Protein AF-A0A538EAK1-F1 (afdb_monomer_lite)

Secondary structure (DSSP, 8-state):
-HHHHHHHHHHHHHHHHTTPBP-----B-TT-BS-EEE--EEE--EEEEEETTEEEEEE--EEE---S--EEES-BS-EEESSS-EEES-BS-EEE--EEE--EEEEEETTEEEEEE--EEE--SS--EEES-BS-EEESSS-B-TT-EEEEEE--EEE--EEEEEETTEEEEEE--EEE--S--B-TT-EEEEEESS-EEEES-SSEEEEPPEEEEEEEEEEETTEEEEEEEEEEES-SS-EEEES-BSEEEESS--EEES-BS-EEEPPEEE--EEEE-----------S---------------------------PPPPP--------TT---PPS---TT--S--THHHHHHHHHHHHHHHHHHHHHHHTT-

Sequence (377 aa):
MRSKGLLVIAAIAAFTLGTARPALADNNADGSIGAVQAGTIGVDPSAGATQAGASVSGTVPISVGGSGNNTASNSVGAVQVGGGNSSSNSIGGVQVSAVNSSPSVSAGANGTTAGASAPVTVGGGGSNTASGSTGAVQVGGGNSSAGSGGAVQVGSASATPTAGAGMAGSAASASFPVGINGGGNNATGSTGVAQIGGGNNSTSSTLAGQSGAITAGSSAAGTTPAGTQTASNPVSVGGPGSNSATGSTGTAQIAGGNTATGSAGTVQSGPVTATPSATSGGTAGTASTPTGGAGAVGAAGGTPTAAAAGQPSTSTTQAAPVPVNEQSLNVPLGASKTPAGFPSGQLPFTGLALLLFVVLGVALLATGLGIRTRARA

pLDDT: mean 76.51, std 21.36, range [26.59, 97.12]

Structure (mmCIF, N/CA/C/O backbone):
data_AF-A0A538EAK1-F1
#
_entry.id   AF-A0A538EAK1-F1
#
loop_
_atom_site.group_PDB
_atom_site.id
_atom_site.type_symbol
_atom_site.label_atom_id
_atom_site.label_alt_id
_atom_site.label_comp_id
_atom_site.label_asym_id
_atom_site.label_entity_id
_atom_site.label_seq_id
_atom_site.pdbx_PDB_ins_code
_atom_site.Cartn_x
_atom_site.Cartn_y
_atom_site.Cartn_z
_atom_site.occupancy
_atom_site.B_iso_or_equiv
_atom_site.auth_seq_id
_atom_site.auth_comp_id
_atom_site.auth_asym_id
_atom_site.auth_atom_id
_atom_site.pdbx_PDB_model_num
ATOM 1 N N . MET A 1 1 ? -4.062 -32.951 -30.676 1.00 47.75 1 MET A N 1
ATOM 2 C CA . MET A 1 1 ? -3.350 -31.700 -30.307 1.00 47.75 1 MET A CA 1
ATOM 3 C C . MET A 1 1 ? -3.925 -31.001 -29.069 1.00 47.75 1 MET A C 1
ATOM 5 O O . MET A 1 1 ? -3.144 -30.459 -28.302 1.00 47.75 1 MET A O 1
ATOM 9 N N . ARG A 1 2 ? -5.241 -31.059 -28.801 1.00 48.81 2 ARG A N 1
ATOM 10 C CA . ARG A 1 2 ? -5.869 -30.415 -27.624 1.00 48.81 2 ARG A CA 1
ATOM 11 C C . ARG A 1 2 ? -5.490 -31.029 -26.262 1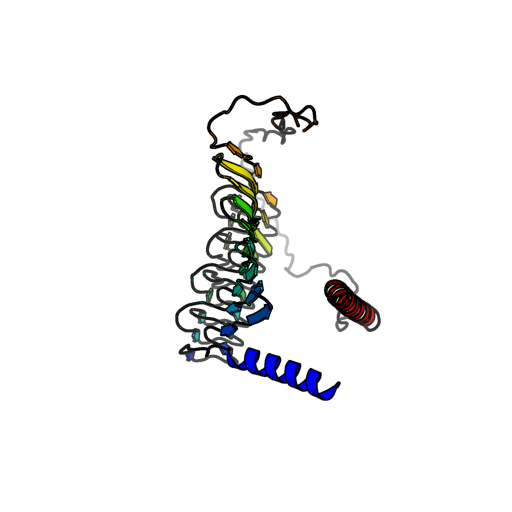.00 48.81 2 ARG A C 1
ATOM 13 O O . ARG A 1 2 ? -5.359 -30.301 -25.287 1.00 48.81 2 ARG A O 1
ATOM 20 N N . SER A 1 3 ? -5.230 -32.338 -26.206 1.00 48.62 3 SER A N 1
ATOM 21 C CA . SER A 1 3 ? -4.818 -33.041 -24.977 1.00 48.62 3 SER A CA 1
ATOM 22 C C . SER A 1 3 ? -3.414 -32.662 -24.493 1.00 48.62 3 SER A C 1
ATOM 24 O O . SER A 1 3 ? -3.193 -32.540 -23.294 1.00 48.62 3 SER A O 1
ATOM 26 N N . LYS A 1 4 ? -2.478 -32.402 -25.417 1.00 55.28 4 LYS A N 1
ATOM 27 C CA . LYS A 1 4 ? -1.116 -31.956 -25.077 1.00 55.28 4 LYS A CA 1
ATOM 28 C C . LYS A 1 4 ? -1.107 -30.536 -24.491 1.00 55.28 4 LYS A C 1
ATOM 30 O O . LYS A 1 4 ? -0.362 -30.279 -23.557 1.00 55.28 4 LYS A O 1
ATOM 35 N N . GLY A 1 5 ? -1.975 -29.642 -24.979 1.00 59.38 5 GLY A N 1
ATOM 36 C CA . GLY A 1 5 ? -2.122 -28.285 -24.434 1.00 59.38 5 GLY A CA 1
ATOM 37 C C . GLY A 1 5 ? -2.723 -28.257 -23.024 1.00 59.38 5 GLY A C 1
ATOM 38 O O . GLY A 1 5 ? -2.229 -27.536 -22.164 1.00 59.38 5 GLY A O 1
ATOM 39 N N . LEU A 1 6 ? -3.733 -29.093 -22.758 1.00 55.56 6 LEU A N 1
ATOM 40 C CA . LEU A 1 6 ? -4.321 -29.239 -21.420 1.00 55.56 6 LEU A CA 1
ATOM 41 C C . LEU A 1 6 ? -3.326 -29.808 -20.400 1.00 55.56 6 LEU A C 1
ATOM 43 O O . LEU A 1 6 ? -3.308 -29.356 -19.261 1.00 55.56 6 LEU A O 1
ATOM 47 N N . LEU A 1 7 ? -2.462 -30.740 -20.815 1.00 53.53 7 LEU A N 1
ATOM 48 C CA . LEU A 1 7 ? -1.448 -31.335 -19.941 1.00 53.53 7 LEU A CA 1
ATOM 49 C C . LEU A 1 7 ? -0.342 -30.330 -19.577 1.00 53.53 7 LEU A C 1
ATOM 51 O O . LEU A 1 7 ? 0.092 -30.292 -18.431 1.00 53.53 7 LEU A O 1
ATOM 55 N N . VAL A 1 8 ? 0.045 -29.452 -20.508 1.00 68.12 8 VAL A N 1
ATOM 56 C CA . VAL A 1 8 ? 0.987 -28.351 -20.236 1.00 68.12 8 VAL A CA 1
ATOM 57 C C . VAL A 1 8 ? 0.370 -27.306 -19.300 1.00 68.12 8 VAL A C 1
ATOM 59 O O . VAL A 1 8 ? 1.031 -26.869 -18.365 1.00 68.12 8 VAL A O 1
ATOM 62 N N . ILE A 1 9 ? -0.904 -26.945 -19.483 1.00 64.62 9 ILE A N 1
ATOM 63 C CA . ILE A 1 9 ? -1.600 -26.007 -18.583 1.00 64.62 9 ILE A CA 1
ATOM 64 C C . ILE A 1 9 ? -1.756 -26.604 -17.177 1.00 64.62 9 ILE A C 1
ATOM 66 O O . ILE A 1 9 ? -1.508 -25.909 -16.195 1.00 64.62 9 ILE A O 1
ATOM 70 N N . ALA A 1 10 ? -2.110 -27.888 -17.068 1.00 58.88 10 ALA A N 1
ATOM 71 C CA . ALA A 1 10 ? -2.219 -28.583 -15.787 1.00 58.88 10 ALA A CA 1
ATOM 72 C C . ALA A 1 10 ? -0.858 -28.722 -15.082 1.00 58.88 10 ALA A C 1
ATOM 74 O O . ALA A 1 10 ? -0.782 -28.530 -13.872 1.00 58.88 10 ALA A O 1
ATOM 75 N N . ALA A 1 11 ? 0.221 -28.987 -15.826 1.00 58.47 11 ALA A N 1
ATOM 76 C CA . ALA A 1 11 ? 1.575 -29.049 -15.278 1.00 58.47 11 ALA A CA 1
ATOM 77 C C . ALA A 1 11 ? 2.068 -27.676 -14.794 1.00 58.47 11 ALA A C 1
ATOM 79 O O . ALA A 1 11 ? 2.650 -27.588 -13.718 1.00 58.47 11 ALA A O 1
ATOM 80 N N . ILE A 1 12 ? 1.780 -26.599 -15.535 1.00 62.72 12 ILE A N 1
ATOM 81 C CA . ILE A 1 12 ? 2.091 -25.227 -15.109 1.00 62.72 12 ILE A CA 1
ATOM 82 C C . ILE A 1 12 ? 1.282 -24.865 -13.855 1.00 62.72 12 ILE A C 1
ATOM 84 O O . ILE A 1 12 ? 1.860 -24.362 -12.899 1.00 62.72 12 ILE A O 1
ATOM 88 N N . ALA A 1 13 ? -0.017 -25.188 -13.809 1.00 54.44 13 ALA A N 1
ATOM 89 C CA . ALA A 1 13 ? -0.856 -24.955 -12.631 1.00 54.44 13 ALA A CA 1
ATOM 90 C C . ALA A 1 13 ? -0.360 -25.734 -11.396 1.00 54.44 13 ALA A C 1
ATOM 92 O O . ALA A 1 13 ? -0.254 -25.169 -10.308 1.00 54.44 13 ALA A O 1
ATOM 93 N N . ALA A 1 14 ? 0.014 -27.006 -11.561 1.00 55.28 14 ALA A N 1
ATOM 94 C CA . ALA A 1 14 ? 0.554 -27.830 -10.483 1.00 55.28 14 ALA A CA 1
ATOM 95 C C . ALA A 1 14 ? 1.930 -27.338 -9.997 1.00 55.28 14 ALA A C 1
ATOM 97 O O . ALA A 1 14 ? 2.171 -27.300 -8.793 1.00 55.28 14 ALA A O 1
ATOM 98 N N . PHE A 1 15 ? 2.807 -26.888 -10.903 1.00 53.19 15 PHE A N 1
ATOM 99 C CA . PHE A 1 15 ? 4.107 -26.318 -10.534 1.00 53.19 15 PHE A CA 1
ATOM 100 C C . PHE A 1 15 ? 3.951 -24.981 -9.796 1.00 53.19 15 PHE A C 1
ATOM 102 O O . PHE A 1 15 ? 4.665 -24.727 -8.832 1.00 53.19 15 PHE A O 1
ATOM 109 N N . THR A 1 16 ? 2.961 -24.160 -10.171 1.00 52.59 16 THR A N 1
ATOM 110 C CA . THR A 1 16 ? 2.637 -22.925 -9.436 1.00 52.59 16 THR A CA 1
ATOM 111 C C . THR A 1 16 ? 1.995 -23.169 -8.068 1.00 52.59 16 THR A C 1
ATOM 113 O O . THR A 1 16 ? 2.109 -22.313 -7.199 1.00 52.59 16 THR A O 1
ATOM 116 N N . LEU A 1 17 ? 1.351 -24.324 -7.844 1.00 52.91 17 LEU A N 1
ATOM 117 C CA . LEU A 1 17 ? 0.857 -24.722 -6.516 1.00 52.91 17 LEU A CA 1
ATOM 118 C C . LEU A 1 17 ? 1.979 -25.290 -5.626 1.00 52.91 17 LEU A C 1
ATOM 120 O O . LEU A 1 17 ? 1.916 -25.150 -4.408 1.00 52.91 17 LEU A O 1
ATOM 124 N N . GLY A 1 18 ? 3.015 -25.894 -6.218 1.00 47.72 18 GLY A N 1
ATOM 125 C CA . GLY A 1 18 ? 4.164 -26.461 -5.501 1.00 47.72 18 GLY A CA 1
ATOM 126 C C . GLY A 1 18 ? 5.145 -25.437 -4.914 1.00 47.72 18 GLY A C 1
ATOM 127 O O . GLY A 1 18 ? 6.025 -25.825 -4.151 1.00 47.72 18 GLY A O 1
ATOM 128 N N . THR A 1 19 ? 5.010 -24.146 -5.238 1.00 52.16 19 THR A N 1
ATOM 129 C CA . THR A 1 19 ? 5.861 -23.066 -4.696 1.00 52.16 19 THR A CA 1
ATOM 130 C C . THR A 1 19 ? 5.233 -22.320 -3.517 1.00 52.16 19 THR A C 1
ATOM 132 O O . THR A 1 19 ? 5.799 -21.332 -3.049 1.00 52.16 19 THR A O 1
ATOM 135 N N . ALA A 1 20 ? 4.084 -22.778 -3.007 1.00 50.19 20 ALA A N 1
ATOM 136 C CA . ALA A 1 20 ? 3.492 -22.213 -1.802 1.00 50.19 20 ALA A CA 1
ATOM 137 C C . ALA A 1 20 ? 4.419 -22.450 -0.595 1.00 50.19 20 ALA A C 1
ATOM 139 O O . ALA A 1 20 ? 4.723 -23.590 -0.239 1.00 50.19 20 ALA A O 1
ATOM 140 N N . ARG A 1 21 ? 4.886 -21.370 0.041 1.00 55.75 21 ARG A N 1
ATOM 141 C CA . ARG A 1 21 ? 5.687 -21.463 1.272 1.00 55.75 21 ARG A CA 1
ATOM 142 C C . ARG A 1 21 ? 4.795 -21.892 2.450 1.00 55.75 21 ARG A C 1
ATOM 144 O O . ARG A 1 21 ? 3.680 -21.378 2.553 1.00 55.75 21 ARG A O 1
ATOM 151 N N . PRO A 1 22 ? 5.249 -22.793 3.346 1.00 54.53 22 PRO A N 1
ATOM 152 C CA . PRO A 1 22 ? 4.472 -23.178 4.521 1.00 54.53 22 PRO A CA 1
ATOM 153 C C . PRO A 1 22 ? 4.236 -21.973 5.434 1.00 54.53 22 PRO A C 1
ATOM 155 O O . PRO A 1 22 ? 5.168 -21.223 5.728 1.00 54.53 22 PRO A O 1
ATOM 158 N N . ALA A 1 23 ? 3.007 -21.828 5.926 1.00 56.66 23 ALA A N 1
ATOM 159 C CA . ALA A 1 23 ? 2.660 -20.828 6.924 1.00 56.66 23 ALA A CA 1
ATOM 160 C C . ALA A 1 23 ? 3.189 -21.244 8.304 1.00 56.66 23 ALA A C 1
ATOM 162 O O . ALA A 1 23 ? 2.487 -21.875 9.090 1.00 56.66 23 ALA A O 1
ATOM 163 N N . LEU A 1 24 ? 4.452 -20.923 8.582 1.00 61.06 24 LEU A N 1
ATOM 164 C CA . LEU A 1 24 ? 5.103 -21.180 9.868 1.00 61.06 24 LEU A CA 1
ATOM 165 C C . LEU A 1 24 ? 4.724 -20.064 10.857 1.00 61.06 24 LEU A C 1
ATOM 167 O O . LEU A 1 24 ? 5.217 -18.944 10.738 1.00 61.06 24 LEU A O 1
ATOM 171 N N . ALA A 1 25 ? 3.827 -20.354 11.801 1.00 62.16 25 ALA A N 1
ATOM 172 C CA . ALA A 1 25 ? 3.550 -19.513 12.968 1.00 62.16 25 ALA A CA 1
ATOM 173 C C . ALA A 1 25 ? 2.988 -20.368 14.113 1.00 62.16 25 ALA A C 1
ATOM 175 O O . ALA A 1 25 ? 2.118 -21.212 13.876 1.00 62.16 25 ALA A O 1
ATOM 176 N N . ASP A 1 26 ? 3.424 -20.103 15.346 1.00 74.38 26 ASP A N 1
ATOM 177 C CA . ASP A 1 26 ? 2.842 -20.713 16.545 1.00 74.38 26 ASP A CA 1
ATOM 178 C C . ASP A 1 26 ? 1.602 -19.906 16.936 1.00 74.38 26 ASP A C 1
ATOM 180 O O . ASP A 1 26 ? 1.652 -18.970 17.733 1.00 74.38 26 ASP A O 1
ATOM 184 N N . ASN A 1 27 ? 0.478 -20.213 16.296 1.00 81.44 27 ASN A N 1
ATOM 185 C CA . ASN A 1 27 ? -0.769 -19.489 16.521 1.00 81.44 27 ASN A CA 1
ATOM 186 C C . ASN A 1 27 ? -1.364 -19.846 17.891 1.00 81.44 27 ASN A C 1
ATOM 188 O O . ASN A 1 27 ? -1.548 -21.023 18.200 1.00 81.44 27 ASN A O 1
ATOM 192 N N . ASN A 1 28 ? -1.725 -18.833 18.683 1.00 88.25 28 ASN A N 1
ATOM 193 C CA . ASN A 1 28 ? -2.361 -19.017 19.988 1.00 88.25 28 ASN A CA 1
ATOM 194 C C . ASN A 1 28 ? -3.823 -18.555 19.939 1.00 88.25 28 ASN A C 1
ATOM 196 O O . ASN A 1 28 ? -4.096 -17.456 19.464 1.00 88.25 28 ASN A O 1
ATOM 200 N N . ALA A 1 29 ? -4.767 -19.379 20.393 1.00 90.00 29 ALA A N 1
ATOM 201 C CA . ALA A 1 29 ? -6.211 -19.106 20.344 1.00 90.00 29 ALA A CA 1
ATOM 202 C C . ALA A 1 29 ? -6.885 -19.305 21.712 1.00 90.00 29 ALA A C 1
ATOM 204 O O . ALA A 1 29 ? -7.973 -19.875 21.805 1.00 90.00 29 ALA A O 1
ATOM 205 N N . ASP A 1 30 ? -6.216 -18.885 22.781 1.00 93.19 30 ASP A N 1
ATOM 206 C CA . ASP A 1 30 ? -6.664 -19.133 24.147 1.00 93.19 30 ASP A CA 1
ATOM 207 C C . ASP A 1 30 ? -8.032 -18.492 24.444 1.00 93.19 30 ASP A C 1
ATOM 209 O O . ASP A 1 30 ? -8.314 -17.362 24.039 1.00 93.19 30 ASP A O 1
ATOM 213 N N . GLY A 1 31 ? -8.921 -19.237 25.102 1.00 89.25 31 GLY A N 1
ATOM 214 C CA . GLY A 1 31 ? -10.277 -18.787 25.451 1.00 89.25 31 GLY A CA 1
ATOM 215 C C . GLY A 1 31 ? -11.132 -18.261 24.284 1.00 89.25 31 GLY A C 1
ATOM 216 O O . GLY A 1 31 ? -12.133 -17.588 24.519 1.00 89.25 31 GLY A O 1
ATOM 217 N N . SER A 1 32 ? -10.745 -18.510 23.028 1.00 92.00 32 SER A N 1
ATOM 218 C CA . SER A 1 32 ? -11.366 -17.892 21.852 1.00 92.00 32 SER A CA 1
ATOM 219 C C . SER A 1 32 ? -12.309 -18.851 21.124 1.00 92.00 32 SER A C 1
ATOM 221 O O . SER A 1 32 ? -12.057 -20.050 21.031 1.00 92.00 32 SER A O 1
ATOM 223 N N . ILE A 1 33 ? -13.385 -18.317 20.545 1.00 91.81 33 ILE A N 1
ATOM 224 C CA . ILE A 1 33 ? -14.369 -19.079 19.766 1.00 91.81 33 ILE A CA 1
ATOM 225 C C . ILE A 1 33 ? -14.248 -18.679 18.296 1.00 91.81 33 ILE A C 1
ATOM 227 O O . ILE A 1 33 ? -14.397 -17.509 17.948 1.00 91.81 33 ILE A O 1
ATOM 231 N N . GLY A 1 34 ? -14.001 -19.650 17.412 1.00 89.50 34 GLY A N 1
ATOM 232 C CA . GLY A 1 34 ? -13.936 -19.404 15.967 1.00 89.50 34 GLY A CA 1
ATOM 233 C C . GLY A 1 34 ? -12.731 -18.566 15.528 1.00 89.50 34 GLY A C 1
ATOM 234 O O . GLY A 1 34 ? -12.859 -17.748 14.620 1.00 89.50 34 GLY A O 1
ATOM 235 N N . ALA A 1 35 ? -11.577 -18.735 16.182 1.00 90.19 35 ALA A N 1
ATOM 236 C CA . ALA A 1 35 ? -10.333 -18.110 15.749 1.00 90.19 35 ALA A CA 1
ATOM 237 C C . ALA A 1 35 ? -9.737 -18.856 14.540 1.00 90.19 35 ALA A C 1
ATOM 239 O O . ALA A 1 35 ? -9.514 -20.064 14.597 1.00 90.19 35 ALA A O 1
ATOM 240 N N . VAL A 1 36 ? -9.445 -18.131 13.461 1.00 91.69 36 VAL A N 1
ATOM 241 C CA . VAL A 1 36 ? -8.757 -18.632 12.265 1.00 91.69 36 VAL A CA 1
ATOM 242 C C . VAL A 1 36 ? -7.449 -17.877 12.131 1.00 91.69 36 VAL A C 1
ATOM 244 O O . VAL A 1 36 ? -7.441 -16.651 12.058 1.00 91.69 36 VAL A O 1
ATOM 247 N N . GLN A 1 37 ? -6.335 -18.599 12.122 1.00 92.38 37 GLN A N 1
ATOM 248 C CA . GLN A 1 37 ? -5.012 -17.990 12.110 1.00 92.38 37 GLN A CA 1
ATOM 249 C C . GLN A 1 37 ? -4.133 -18.700 11.091 1.00 92.38 37 GLN A C 1
ATOM 251 O O . GLN A 1 37 ? -4.040 -19.927 11.088 1.00 92.38 37 GLN A O 1
ATOM 256 N N . ALA A 1 38 ? -3.498 -17.922 10.227 1.00 90.56 38 ALA A N 1
ATOM 257 C CA . ALA A 1 38 ? -2.501 -18.393 9.287 1.00 90.56 38 ALA A CA 1
ATOM 258 C C . ALA A 1 38 ? -1.249 -17.532 9.434 1.00 90.56 38 ALA A C 1
ATOM 260 O O . ALA A 1 38 ? -1.347 -16.309 9.523 1.00 90.56 38 ALA A O 1
ATOM 261 N N . GLY A 1 39 ? -0.087 -18.184 9.452 1.00 88.31 39 GLY A N 1
ATOM 262 C CA . GLY A 1 39 ? 1.214 -17.522 9.428 1.00 88.31 39 GLY A CA 1
ATOM 263 C C . GLY A 1 39 ? 1.463 -16.738 8.134 1.00 88.31 39 GLY A C 1
ATOM 264 O O . GLY A 1 39 ? 0.545 -16.402 7.382 1.00 88.31 39 GLY A O 1
ATOM 265 N N . THR A 1 40 ? 2.733 -16.483 7.833 1.00 87.62 40 THR A N 1
ATOM 266 C CA . THR A 1 40 ? 3.115 -15.872 6.551 1.00 87.62 40 THR A CA 1
ATOM 267 C C . THR A 1 40 ? 2.744 -16.775 5.374 1.00 87.62 40 THR A C 1
ATOM 269 O O . THR A 1 40 ? 2.931 -17.986 5.423 1.00 87.62 40 THR A O 1
ATOM 272 N N . ILE A 1 41 ? 2.203 -16.198 4.302 1.00 87.69 41 ILE A N 1
ATOM 273 C CA . ILE A 1 41 ? 1.815 -16.939 3.091 1.00 87.69 41 ILE A CA 1
ATOM 274 C C . ILE A 1 41 ? 2.552 -16.314 1.916 1.00 87.69 41 ILE A C 1
ATOM 276 O O . ILE A 1 41 ? 2.600 -15.092 1.805 1.00 87.69 41 ILE A O 1
ATOM 280 N N . GLY A 1 42 ? 3.116 -17.126 1.026 1.00 89.75 42 GLY A N 1
ATOM 281 C CA . GLY A 1 42 ? 3.801 -16.630 -0.162 1.00 89.75 42 GLY A CA 1
ATOM 282 C C . GLY A 1 42 ? 3.684 -17.583 -1.340 1.00 89.75 42 GLY A C 1
ATOM 283 O O . GLY A 1 42 ? 3.683 -18.800 -1.153 1.00 89.75 42 GLY A O 1
ATOM 284 N N . VAL A 1 43 ? 3.595 -17.012 -2.538 1.00 89.88 43 VAL A N 1
ATOM 285 C CA . VAL A 1 43 ? 3.618 -17.723 -3.816 1.00 89.88 43 VAL A CA 1
ATOM 286 C C . VAL A 1 43 ? 4.540 -16.993 -4.786 1.00 89.88 43 VAL A C 1
ATOM 288 O O . VAL A 1 43 ? 4.475 -15.772 -4.908 1.00 89.88 43 VAL A O 1
ATOM 291 N N . ASP A 1 44 ? 5.353 -17.756 -5.516 1.00 92.19 44 ASP A N 1
ATOM 292 C CA . ASP A 1 44 ? 6.320 -17.226 -6.484 1.00 92.19 44 ASP A CA 1
ATOM 293 C C . ASP A 1 44 ? 6.077 -17.782 -7.907 1.00 92.19 44 ASP A C 1
ATOM 295 O O . ASP A 1 44 ? 6.883 -18.565 -8.421 1.00 92.19 44 ASP A O 1
ATOM 299 N N . PRO A 1 45 ? 4.955 -17.439 -8.577 1.00 89.25 45 PRO A N 1
ATOM 300 C CA . PRO A 1 45 ? 4.753 -17.751 -9.987 1.00 89.25 45 PRO A CA 1
ATOM 301 C C . PRO A 1 45 ? 5.916 -17.259 -10.851 1.00 89.25 45 PRO A C 1
ATOM 303 O O . PRO A 1 45 ? 6.324 -16.099 -10.758 1.00 89.25 45 PRO A O 1
ATOM 306 N N . SER A 1 46 ? 6.407 -18.119 -11.742 1.00 92.12 46 SER A N 1
ATOM 307 C CA . SER A 1 46 ? 7.416 -17.758 -12.735 1.00 92.12 46 SER A CA 1
ATOM 308 C C . SER A 1 46 ? 7.129 -18.410 -14.085 1.00 92.12 46 SER A C 1
ATOM 310 O O . SER A 1 46 ? 6.522 -19.479 -14.168 1.00 92.12 46 SER A O 1
ATOM 312 N N . ALA A 1 47 ? 7.533 -17.737 -15.157 1.00 90.50 47 ALA A N 1
ATOM 313 C CA . ALA A 1 47 ? 7.471 -18.245 -16.520 1.00 90.50 47 ALA A CA 1
ATOM 314 C C . ALA A 1 47 ? 8.639 -17.679 -17.327 1.00 90.50 47 ALA A C 1
ATOM 316 O O . ALA A 1 47 ? 9.012 -16.522 -17.153 1.00 90.50 47 ALA A O 1
ATOM 317 N N . GLY A 1 48 ? 9.192 -18.466 -18.243 1.00 91.81 48 GLY A N 1
ATOM 318 C CA . GLY A 1 48 ? 10.270 -18.008 -19.108 1.00 91.81 48 GLY A CA 1
ATOM 319 C C . GLY A 1 48 ? 10.364 -18.813 -20.393 1.00 91.81 48 GLY A C 1
ATOM 320 O O . GLY A 1 48 ? 9.814 -19.910 -20.500 1.00 91.81 48 GLY A O 1
ATOM 321 N N . ALA A 1 49 ? 11.049 -18.241 -21.375 1.00 91.50 49 ALA A N 1
ATOM 322 C CA . ALA A 1 49 ? 11.344 -18.880 -22.645 1.00 91.50 49 ALA A CA 1
ATOM 323 C C . ALA A 1 49 ? 12.702 -18.407 -23.166 1.00 91.50 49 ALA A C 1
ATOM 325 O O . ALA A 1 49 ? 13.081 -17.252 -22.983 1.00 91.50 49 ALA A O 1
ATOM 326 N N . THR A 1 50 ? 13.403 -19.299 -23.860 1.00 92.62 50 THR A N 1
ATOM 327 C CA . THR A 1 50 ? 14.684 -19.000 -24.503 1.00 92.62 50 THR A CA 1
ATOM 328 C C . THR A 1 50 ? 14.652 -19.536 -25.927 1.00 92.62 50 THR A C 1
ATOM 330 O O . THR A 1 50 ? 14.299 -20.695 -26.143 1.00 92.62 50 THR A O 1
ATOM 333 N N . GLN A 1 51 ? 15.021 -18.710 -26.903 1.00 91.00 51 GLN A N 1
ATOM 334 C CA . GLN A 1 51 ? 15.128 -19.095 -28.308 1.00 91.00 51 GLN A CA 1
ATOM 335 C C . GLN A 1 51 ? 16.248 -18.304 -28.988 1.00 91.00 51 GLN A C 1
ATOM 337 O O . GLN A 1 51 ? 16.260 -17.082 -28.936 1.00 91.00 51 GLN A O 1
ATOM 342 N N . ALA A 1 52 ? 17.171 -19.007 -29.653 1.00 86.12 52 ALA A N 1
ATOM 343 C CA . ALA A 1 52 ? 18.190 -18.413 -30.529 1.00 86.12 52 ALA A CA 1
ATOM 344 C C . ALA A 1 52 ? 18.970 -17.222 -29.917 1.00 86.12 52 ALA A C 1
ATOM 346 O O . ALA A 1 52 ? 19.186 -16.212 -30.577 1.00 86.12 52 ALA A O 1
ATOM 347 N N . GLY A 1 53 ? 19.384 -17.326 -28.647 1.00 82.44 53 GLY A N 1
ATOM 348 C CA . GLY A 1 53 ? 20.127 -16.259 -27.955 1.00 82.44 53 GLY A CA 1
ATOM 349 C C . GLY A 1 53 ? 19.261 -15.122 -27.398 1.00 82.44 53 GLY A C 1
ATOM 350 O O . GLY A 1 53 ? 19.793 -14.238 -26.730 1.00 82.44 53 GLY A O 1
ATOM 351 N N . ALA A 1 54 ? 17.943 -15.173 -27.614 1.00 91.12 54 ALA A N 1
ATOM 352 C CA . ALA A 1 54 ? 16.965 -14.350 -26.922 1.00 91.12 54 ALA A CA 1
ATOM 353 C C . ALA A 1 54 ? 16.376 -15.103 -25.721 1.00 91.12 54 ALA A C 1
ATOM 355 O O . ALA A 1 54 ? 16.038 -16.286 -25.823 1.00 91.12 54 ALA A O 1
ATOM 356 N N . SER A 1 55 ? 16.223 -14.426 -24.588 1.00 92.69 55 SER A N 1
ATOM 357 C CA . SER A 1 55 ? 15.558 -14.947 -23.396 1.00 92.69 55 SER A CA 1
ATOM 358 C C . SER A 1 55 ? 14.498 -13.973 -22.900 1.00 92.69 55 SER A C 1
ATOM 360 O O . SER A 1 55 ? 14.620 -12.759 -23.050 1.00 92.69 55 SER A O 1
ATOM 362 N N . VAL A 1 56 ? 13.443 -14.516 -22.305 1.00 93.31 56 VAL A N 1
ATOM 363 C CA . VAL A 1 56 ? 12.436 -13.773 -21.550 1.00 93.31 56 VAL A CA 1
ATOM 364 C C . VAL A 1 56 ? 12.140 -14.530 -20.264 1.00 93.31 56 VAL A C 1
ATOM 366 O O . VAL A 1 56 ? 12.022 -15.756 -20.270 1.00 93.31 56 VAL A O 1
ATOM 369 N N . SER A 1 57 ? 12.029 -13.810 -19.158 1.00 94.75 57 SER A N 1
ATOM 370 C CA . SER A 1 57 ? 11.675 -14.347 -17.850 1.00 94.75 57 SER A CA 1
ATOM 371 C C . SER A 1 57 ? 10.733 -13.383 -17.153 1.00 94.75 57 SER A C 1
ATOM 373 O O . SER A 1 57 ? 10.920 -12.172 -17.215 1.00 94.75 57 SER A O 1
ATOM 375 N N . GLY A 1 58 ? 9.715 -13.912 -16.493 1.00 93.94 58 GLY A N 1
ATOM 376 C CA . GLY A 1 58 ? 8.793 -13.152 -15.672 1.00 93.94 58 GLY A CA 1
ATOM 377 C C . GLY A 1 58 ? 8.535 -13.866 -14.357 1.00 93.94 58 GLY A C 1
ATOM 378 O O . GLY A 1 58 ? 8.382 -15.088 -14.323 1.00 93.94 58 GLY A O 1
ATOM 379 N N . THR A 1 59 ? 8.460 -13.097 -13.281 1.00 95.00 59 THR A N 1
ATOM 380 C CA . THR A 1 59 ? 8.098 -13.564 -11.944 1.00 95.00 59 THR A CA 1
ATOM 381 C C . THR A 1 59 ? 7.003 -12.676 -11.373 1.00 95.00 59 THR A C 1
ATOM 383 O O . THR A 1 59 ? 6.942 -11.481 -11.661 1.00 95.00 59 THR A O 1
ATOM 386 N N . VAL A 1 60 ? 6.113 -13.254 -10.569 1.00 93.81 60 VAL A N 1
ATOM 387 C CA . VAL A 1 60 ? 5.064 -12.509 -9.860 1.00 93.81 60 VAL A CA 1
ATOM 388 C C . VAL A 1 60 ? 5.004 -12.952 -8.398 1.00 93.81 60 VAL A C 1
ATOM 390 O O . VAL A 1 60 ? 4.003 -13.540 -7.998 1.00 93.81 60 VAL A O 1
ATOM 393 N N . PRO A 1 61 ? 6.050 -12.703 -7.590 1.00 94.25 61 PRO A N 1
ATOM 394 C CA . PRO A 1 61 ? 5.993 -12.967 -6.159 1.00 94.25 61 PRO A CA 1
ATOM 395 C C . PRO A 1 61 ? 4.812 -12.231 -5.527 1.00 94.25 61 PRO A C 1
ATOM 397 O O . PRO A 1 61 ? 4.593 -11.042 -5.793 1.00 94.25 61 PRO A O 1
ATOM 400 N N . ILE A 1 62 ? 4.050 -12.937 -4.700 1.00 92.50 62 ILE A N 1
ATOM 401 C CA . ILE A 1 62 ? 2.986 -12.389 -3.860 1.00 92.50 62 ILE A CA 1
ATOM 402 C C . ILE A 1 62 ? 3.174 -12.970 -2.466 1.00 92.50 62 ILE A C 1
ATOM 404 O O . ILE A 1 62 ? 3.295 -14.184 -2.313 1.00 92.50 62 ILE A O 1
ATOM 408 N N . SER A 1 63 ? 3.157 -12.125 -1.441 1.00 92.44 63 SER A N 1
ATOM 409 C CA . SER A 1 63 ? 3.238 -12.567 -0.054 1.00 92.44 63 SER A CA 1
ATOM 410 C C . SER A 1 63 ? 2.343 -11.760 0.871 1.00 92.44 63 SER A C 1
ATOM 412 O O . SER A 1 63 ? 2.229 -10.546 0.735 1.00 92.44 63 SER A O 1
ATOM 414 N N . VAL A 1 64 ? 1.780 -12.433 1.868 1.00 90.75 64 VAL A N 1
ATOM 415 C CA . VAL A 1 64 ? 1.298 -11.820 3.103 1.00 90.75 64 VAL A CA 1
ATOM 416 C C . VAL A 1 64 ? 2.373 -12.059 4.161 1.00 90.75 64 VAL A C 1
ATOM 418 O O . VAL A 1 64 ? 2.616 -13.197 4.568 1.00 90.75 64 VAL A O 1
ATOM 421 N N . GLY A 1 65 ? 3.079 -10.989 4.517 1.00 83.12 65 GLY A N 1
ATOM 422 C CA . GLY A 1 65 ? 4.246 -10.999 5.392 1.00 83.12 65 GLY A CA 1
ATOM 423 C C . GLY A 1 65 ? 3.904 -10.890 6.878 1.00 83.12 65 GLY A C 1
ATOM 424 O O . GLY A 1 65 ? 2.834 -11.290 7.329 1.00 83.12 65 GLY A O 1
ATOM 425 N N . GLY A 1 66 ? 4.839 -10.338 7.650 1.00 77.50 66 GLY A N 1
ATOM 426 C CA . GLY A 1 66 ? 4.757 -10.221 9.108 1.00 77.50 66 GLY A CA 1
ATOM 427 C C . GLY A 1 66 ? 5.700 -11.187 9.821 1.00 77.50 66 GLY A C 1
ATOM 428 O O . GLY A 1 66 ? 6.099 -12.212 9.274 1.00 77.50 66 GLY A O 1
ATOM 429 N N . SER A 1 67 ? 6.095 -10.833 11.038 1.00 78.88 67 SER A N 1
ATOM 430 C CA . SER A 1 67 ? 6.951 -11.655 11.891 1.00 78.88 67 SER A CA 1
ATOM 431 C C . SER A 1 67 ? 6.242 -11.965 13.201 1.00 78.88 67 SER A C 1
ATOM 433 O O . SER A 1 67 ? 5.390 -11.204 13.658 1.00 78.88 67 SER A O 1
ATOM 435 N N . GLY A 1 68 ? 6.609 -13.090 13.808 1.00 84.62 68 GLY A N 1
ATOM 436 C CA . GLY A 1 68 ? 6.003 -13.548 15.051 1.00 84.62 68 GLY A CA 1
ATOM 437 C C . GLY A 1 68 ? 4.629 -14.186 14.860 1.00 84.62 68 GLY A C 1
ATOM 438 O O . GLY A 1 68 ? 4.158 -14.419 13.747 1.00 84.62 68 GLY A O 1
ATOM 439 N N . ASN A 1 69 ? 4.004 -14.482 15.991 1.00 87.56 69 ASN A N 1
ATOM 440 C CA . ASN A 1 69 ? 2.797 -15.291 16.066 1.00 87.56 69 ASN A CA 1
ATOM 441 C C . ASN A 1 69 ? 1.530 -14.453 15.931 1.00 87.56 69 ASN A C 1
ATOM 443 O O . ASN A 1 69 ? 1.526 -13.259 16.233 1.00 87.56 69 ASN A O 1
ATOM 447 N N . ASN A 1 70 ? 0.444 -15.105 15.529 1.00 91.25 70 ASN A N 1
ATOM 448 C CA . ASN A 1 70 ? -0.891 -14.556 15.703 1.00 91.25 70 ASN A CA 1
ATOM 449 C C . ASN A 1 70 ? -1.431 -14.991 17.073 1.00 91.25 70 ASN A C 1
ATOM 451 O O . ASN A 1 70 ?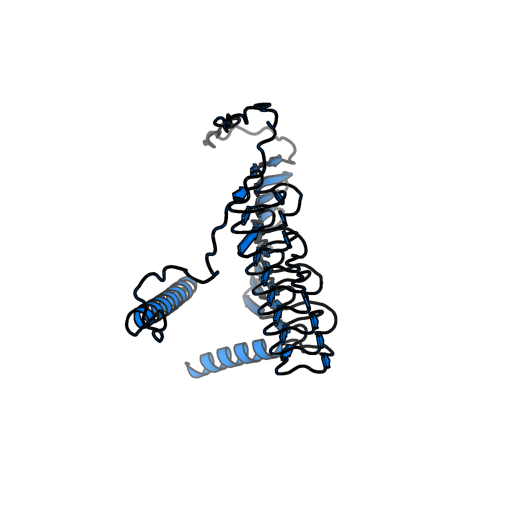 -1.206 -16.126 17.507 1.00 91.25 70 ASN A O 1
ATOM 455 N N . THR A 1 71 ? -2.108 -14.079 17.770 1.00 93.44 71 THR A N 1
ATOM 456 C CA . THR A 1 71 ? -2.683 -14.332 19.095 1.00 93.44 71 THR A CA 1
ATOM 457 C C . THR A 1 71 ? -4.142 -13.904 19.120 1.00 93.44 71 THR A C 1
ATOM 459 O O . THR A 1 71 ? -4.455 -12.730 18.979 1.00 93.44 71 THR A O 1
ATOM 462 N N . ALA A 1 72 ? -5.059 -14.842 19.328 1.00 93.12 72 ALA A N 1
ATOM 463 C CA . ALA A 1 72 ? -6.432 -14.572 19.735 1.00 93.12 72 ALA A CA 1
ATOM 464 C C . ALA A 1 72 ? -6.598 -14.985 21.203 1.00 93.12 72 ALA A C 1
ATOM 466 O O . ALA A 1 72 ? -6.311 -16.128 21.547 1.00 93.12 72 ALA A O 1
ATOM 467 N N . SER A 1 73 ? -7.045 -14.073 22.065 1.00 94.75 73 SER A N 1
ATOM 468 C CA . SER A 1 73 ? -7.321 -14.361 23.477 1.00 94.75 73 SER A CA 1
ATOM 469 C C . SER A 1 73 ? -8.714 -13.882 23.867 1.00 94.75 73 SER A C 1
ATOM 471 O O . SER A 1 73 ? -9.018 -12.704 23.693 1.00 94.75 73 SER A O 1
ATOM 473 N N . ASN A 1 74 ? -9.562 -14.766 24.397 1.00 94.00 74 ASN A N 1
ATOM 474 C CA . ASN A 1 74 ? -10.930 -14.434 24.821 1.00 94.00 74 ASN A CA 1
ATOM 475 C C . ASN A 1 74 ? -11.746 -13.705 23.736 1.00 94.00 74 ASN A C 1
ATOM 477 O O . ASN A 1 74 ? -12.528 -12.804 24.030 1.00 94.00 74 ASN A O 1
ATOM 481 N N . SER A 1 75 ? -11.518 -14.048 22.467 1.00 93.31 75 SER A N 1
ATOM 482 C CA . SER A 1 75 ? -12.122 -13.362 21.324 1.00 93.31 75 SER A CA 1
ATOM 483 C C . SER A 1 75 ? -13.099 -14.267 20.579 1.00 93.31 75 SER A C 1
ATOM 485 O O . SER A 1 75 ? -12.955 -15.488 20.559 1.00 93.31 75 SER A O 1
ATOM 487 N N . VAL A 1 76 ? -14.083 -13.668 19.915 1.00 93.94 76 VAL A N 1
ATOM 488 C CA . VAL A 1 76 ? -15.058 -14.376 19.077 1.00 93.94 76 VAL A CA 1
ATOM 489 C C . VAL A 1 76 ? -14.855 -13.973 17.622 1.00 93.94 76 VAL A C 1
ATOM 491 O O . VAL A 1 76 ? -14.921 -12.792 17.294 1.00 93.94 76 VAL A O 1
ATOM 494 N N . GLY A 1 77 ? -14.626 -14.942 16.735 1.00 92.38 77 GLY A N 1
ATOM 495 C CA . GLY A 1 77 ? -14.510 -14.699 15.294 1.00 92.38 77 GLY A CA 1
ATOM 496 C C . GLY A 1 77 ? -13.277 -13.880 14.900 1.00 92.38 77 GLY A C 1
ATOM 497 O O . GLY A 1 77 ? -13.384 -12.971 14.078 1.00 92.38 77 GLY A O 1
ATOM 498 N N . ALA A 1 78 ? -12.122 -14.162 15.507 1.00 93.00 78 ALA A N 1
ATOM 499 C CA . ALA A 1 78 ? -10.858 -13.532 15.134 1.00 93.00 78 ALA A CA 1
ATOM 500 C C . ALA A 1 78 ? -10.249 -14.222 13.901 1.00 93.00 78 ALA A C 1
ATOM 502 O O . ALA A 1 78 ? -9.971 -15.417 13.941 1.00 93.00 78 ALA A O 1
ATOM 503 N N . VAL A 1 79 ? -9.992 -13.480 12.826 1.00 94.38 79 VAL A N 1
ATOM 504 C CA . VAL A 1 79 ? -9.321 -13.967 11.612 1.00 94.38 79 VAL A CA 1
ATOM 505 C C . VAL A 1 79 ? -8.007 -13.221 11.437 1.00 94.38 79 VAL A C 1
ATOM 507 O O . VAL A 1 79 ? -7.999 -11.998 11.329 1.00 94.38 79 VAL A O 1
ATOM 510 N N . GLN A 1 80 ? -6.890 -13.942 11.420 1.00 93.62 80 GLN A N 1
ATOM 511 C CA . GLN A 1 80 ? -5.550 -13.357 11.387 1.00 93.62 80 GLN A CA 1
ATOM 512 C C . GLN A 1 80 ? -4.701 -14.036 10.311 1.00 93.62 80 GLN A C 1
ATOM 514 O O . GLN A 1 80 ? -4.627 -15.263 10.265 1.00 93.62 80 GLN A O 1
ATOM 519 N N . VAL A 1 81 ? -4.074 -13.251 9.435 1.00 91.75 81 VAL A N 1
ATOM 520 C CA . VAL A 1 81 ? -3.222 -13.757 8.349 1.00 91.75 81 VAL A CA 1
ATOM 521 C C . VAL A 1 81 ? -1.904 -12.992 8.315 1.00 91.75 81 VAL A C 1
ATOM 523 O O . VAL A 1 81 ? -1.893 -11.758 8.320 1.00 91.75 81 VAL A O 1
ATOM 526 N N . GLY A 1 82 ? -0.797 -13.727 8.239 1.00 90.38 82 GLY A N 1
ATOM 527 C CA . GLY A 1 82 ? 0.555 -13.189 8.321 1.00 90.38 82 GLY A CA 1
ATOM 528 C C . GLY A 1 82 ? 1.189 -13.467 9.682 1.00 90.38 82 GLY A C 1
ATOM 529 O O . GLY A 1 82 ? 0.920 -14.492 10.304 1.00 90.38 82 GLY A O 1
ATOM 530 N N . GLY A 1 83 ? 2.049 -12.562 10.143 1.00 87.75 83 GLY A N 1
ATOM 531 C CA . GLY A 1 83 ? 2.691 -12.648 11.459 1.00 87.75 83 GLY A CA 1
ATOM 532 C C . GLY A 1 83 ? 2.449 -11.414 12.324 1.00 87.75 83 GLY A C 1
ATOM 533 O O . GLY A 1 83 ? 2.381 -10.293 11.804 1.00 87.75 83 GLY A O 1
ATOM 534 N N . GLY A 1 84 ? 2.354 -11.635 13.639 1.00 89.31 84 GLY A N 1
ATOM 535 C CA . GLY A 1 84 ? 2.343 -10.584 14.657 1.00 89.31 84 GLY A CA 1
ATOM 536 C C . GLY A 1 84 ? 0.979 -9.951 14.926 1.00 89.31 84 GLY A C 1
ATOM 537 O O . GLY A 1 84 ? 0.930 -8.845 15.446 1.00 89.31 84 GLY A O 1
ATOM 538 N N . ASN A 1 85 ? -0.132 -10.583 14.556 1.00 92.94 85 ASN A N 1
ATOM 539 C CA . ASN A 1 85 ? -1.466 -10.041 14.828 1.00 92.94 85 ASN A CA 1
ATOM 540 C C . ASN A 1 85 ? -1.927 -10.391 16.255 1.00 92.94 85 ASN A C 1
ATOM 542 O O . ASN A 1 85 ? -1.575 -11.446 16.788 1.00 92.94 85 ASN A O 1
ATOM 546 N N . SER A 1 86 ? -2.698 -9.505 16.892 1.00 94.00 86 SER A N 1
ATOM 547 C CA . SER A 1 86 ? -3.220 -9.727 18.244 1.00 94.00 86 SER A CA 1
ATOM 548 C C . SER A 1 86 ? -4.668 -9.269 18.375 1.00 94.00 86 SER A C 1
ATOM 550 O O . SER A 1 86 ? -5.006 -8.111 18.111 1.00 94.00 86 SER A O 1
ATOM 552 N N . SER A 1 87 ? -5.545 -10.177 18.795 1.00 93.50 87 SER A N 1
ATOM 553 C CA . SER A 1 87 ? -6.951 -9.917 19.077 1.00 93.50 87 SER A CA 1
ATOM 554 C C . SER A 1 87 ? -7.322 -10.400 20.477 1.00 93.50 87 SER A C 1
ATOM 556 O O . SER A 1 87 ? -7.424 -11.602 20.717 1.00 93.50 87 SER A O 1
ATOM 558 N N . SER A 1 88 ? -7.561 -9.479 21.407 1.00 94.69 88 SER A N 1
ATOM 559 C CA . SER A 1 88 ? -7.923 -9.806 22.788 1.00 94.69 88 SER A CA 1
ATOM 560 C C . SER A 1 88 ? -9.305 -9.286 23.151 1.00 94.69 88 SER A C 1
ATOM 562 O O . SER A 1 88 ? -9.616 -8.130 22.868 1.00 94.69 88 SER A O 1
ATOM 564 N N . ASN A 1 89 ? -10.127 -10.101 23.808 1.00 94.31 89 ASN A N 1
ATOM 565 C CA . ASN A 1 89 ? -11.433 -9.699 24.334 1.00 94.31 89 ASN A CA 1
ATOM 566 C C . ASN A 1 89 ? -12.318 -8.993 23.284 1.00 94.31 89 ASN A C 1
ATOM 568 O O . ASN A 1 89 ? -12.982 -8.003 23.588 1.00 94.31 89 ASN A O 1
ATOM 572 N N . SER A 1 90 ? -12.227 -9.432 22.026 1.00 93.44 90 SER A N 1
ATOM 573 C CA . SER A 1 90 ? -12.797 -8.743 20.863 1.00 93.44 90 SER A CA 1
ATOM 574 C C . SER A 1 90 ? -13.795 -9.622 20.115 1.00 93.44 90 SER A C 1
ATOM 576 O O . SER A 1 90 ? -13.748 -10.849 20.192 1.00 93.44 90 SER A O 1
ATOM 578 N N . ILE A 1 91 ? -14.689 -8.999 19.351 1.00 93.62 91 ILE A N 1
ATOM 579 C CA . ILE A 1 91 ? -15.711 -9.673 18.545 1.00 93.62 91 ILE A CA 1
ATOM 580 C C . ILE A 1 91 ? -15.519 -9.283 17.080 1.00 93.62 91 ILE A C 1
ATOM 582 O O . ILE A 1 91 ? -15.569 -8.105 16.742 1.00 93.62 91 ILE A O 1
ATOM 586 N N . GLY A 1 92 ? -15.331 -10.259 16.192 1.00 90.25 92 GLY A N 1
ATOM 587 C CA . GLY A 1 92 ? -15.252 -10.038 14.746 1.00 90.25 92 GLY A CA 1
ATOM 588 C C . GLY A 1 92 ? -14.034 -9.215 14.319 1.00 90.25 92 GLY A C 1
ATOM 589 O O . GLY A 1 92 ? -14.180 -8.224 13.607 1.00 90.25 92 GLY A O 1
ATOM 590 N N . GLY A 1 93 ? -12.843 -9.591 14.788 1.00 92.06 93 GLY A N 1
ATOM 591 C CA . GLY A 1 93 ? -11.587 -8.953 14.392 1.00 92.06 93 GLY A CA 1
ATOM 592 C C . GLY A 1 93 ? -10.980 -9.617 13.156 1.00 92.06 93 GLY A C 1
ATOM 593 O O . GLY A 1 93 ? -10.735 -10.817 13.176 1.00 92.06 93 GLY A O 1
ATOM 594 N N . VAL A 1 94 ? -10.677 -8.853 12.109 1.00 94.56 94 VAL A N 1
ATOM 595 C CA . VAL A 1 94 ? -9.941 -9.320 10.925 1.00 94.56 94 VAL A CA 1
ATOM 596 C C . VAL A 1 94 ? -8.631 -8.556 10.822 1.00 94.56 94 VAL A C 1
ATOM 598 O O . VAL A 1 94 ? -8.626 -7.327 10.783 1.00 94.56 94 VAL A O 1
ATOM 601 N N . GLN A 1 95 ? -7.513 -9.271 10.790 1.00 94.62 95 GLN A N 1
ATOM 602 C CA . GLN A 1 95 ? -6.183 -8.677 10.763 1.00 94.62 95 GLN A CA 1
ATOM 603 C C . GLN A 1 95 ? -5.328 -9.344 9.696 1.00 94.62 95 GLN A C 1
ATOM 605 O O . GLN A 1 95 ? -5.184 -10.565 9.661 1.00 94.62 95 GLN A O 1
ATOM 610 N N . VAL A 1 96 ? -4.757 -8.529 8.823 1.00 93.62 96 VAL A N 1
ATOM 611 C CA . VAL A 1 96 ? -3.835 -8.966 7.782 1.00 93.62 96 VAL A CA 1
ATOM 612 C C . VAL A 1 96 ? -2.572 -8.134 7.919 1.00 93.62 96 VAL A C 1
ATOM 614 O O . VAL A 1 96 ? -2.622 -6.901 7.980 1.00 93.62 96 VAL A O 1
ATOM 617 N N . SER A 1 97 ? -1.428 -8.801 8.003 1.00 92.75 97 SER A N 1
ATOM 618 C CA . SER A 1 97 ? -0.122 -8.140 8.008 1.00 92.75 97 SER A CA 1
ATOM 619 C C . SER A 1 97 ? 0.168 -7.497 6.637 1.00 92.75 97 SER A C 1
ATOM 621 O O . SER A 1 97 ? -0.716 -7.385 5.785 1.00 92.75 97 SER A O 1
ATOM 623 N N . ALA A 1 98 ? 1.393 -7.019 6.408 1.00 92.38 98 ALA A N 1
ATOM 624 C CA . ALA A 1 98 ? 1.749 -6.416 5.123 1.00 92.38 98 ALA A CA 1
ATOM 625 C C . ALA A 1 98 ? 1.501 -7.379 3.949 1.00 92.38 98 ALA A C 1
ATOM 627 O O . ALA A 1 98 ? 1.862 -8.553 4.012 1.00 92.38 98 ALA A O 1
ATOM 628 N N . VAL A 1 99 ? 0.899 -6.872 2.876 1.00 93.12 99 VAL A N 1
ATOM 629 C CA . VAL A 1 99 ? 0.701 -7.596 1.619 1.00 93.12 99 VAL A CA 1
ATOM 630 C C . VAL A 1 99 ? 1.646 -7.008 0.587 1.00 93.12 99 VAL A C 1
ATOM 632 O O . VAL A 1 99 ? 1.622 -5.808 0.326 1.00 93.12 99 VAL A O 1
ATOM 635 N N . ASN A 1 100 ? 2.473 -7.849 -0.017 1.00 93.81 100 ASN A N 1
ATOM 636 C CA . ASN A 1 100 ? 3.470 -7.446 -0.994 1.00 93.81 100 ASN A CA 1
ATOM 637 C C . ASN A 1 100 ? 3.260 -8.223 -2.290 1.00 93.81 100 ASN A C 1
ATOM 639 O O . ASN A 1 100 ? 2.998 -9.423 -2.277 1.00 93.81 100 ASN A O 1
ATOM 643 N N . SER A 1 101 ? 3.433 -7.546 -3.416 1.00 95.19 101 SER A N 1
ATOM 644 C CA . SER A 1 101 ? 3.621 -8.180 -4.711 1.00 95.19 101 SER A CA 1
ATOM 645 C C . SER A 1 101 ? 4.778 -7.504 -5.426 1.00 95.19 101 SER A C 1
ATOM 647 O O . SER A 1 101 ? 4.863 -6.280 -5.425 1.00 95.19 101 SER A O 1
ATOM 649 N N . SER A 1 102 ? 5.673 -8.272 -6.043 1.00 95.75 102 SER A N 1
ATOM 650 C CA . SER A 1 102 ? 6.824 -7.731 -6.782 1.00 95.75 102 SER A CA 1
ATOM 651 C C . SER A 1 102 ? 6.937 -8.294 -8.203 1.00 95.75 102 SER A C 1
ATOM 653 O O . SER A 1 102 ? 7.962 -8.883 -8.551 1.00 95.75 102 SER A O 1
ATOM 655 N N . PRO A 1 103 ? 5.911 -8.110 -9.061 1.00 95.19 103 PRO A N 1
ATOM 656 C CA . PRO A 1 103 ? 5.968 -8.553 -10.444 1.00 95.19 103 PRO A CA 1
ATOM 657 C C . PRO A 1 103 ? 7.184 -7.962 -11.152 1.00 95.19 103 PRO A C 1
ATOM 659 O O . PRO A 1 103 ? 7.418 -6.751 -11.085 1.00 95.19 103 PRO A O 1
ATOM 662 N N . SER A 1 104 ? 7.926 -8.807 -11.857 1.00 96.31 104 SER A N 1
ATOM 663 C CA . SER A 1 104 ? 9.049 -8.397 -12.688 1.00 96.31 104 SER A CA 1
ATOM 664 C C . SER A 1 104 ? 9.091 -9.206 -13.976 1.00 96.31 104 SER A C 1
ATOM 666 O O . SER A 1 104 ? 8.724 -10.378 -14.004 1.00 96.31 104 SER A O 1
ATOM 668 N N . VAL A 1 105 ? 9.520 -8.569 -15.056 1.00 95.94 105 VAL A N 1
ATOM 669 C CA . VAL A 1 105 ? 9.800 -9.208 -16.337 1.00 95.94 105 VAL A CA 1
ATOM 670 C C . VAL A 1 105 ? 11.121 -8.677 -16.863 1.00 95.94 105 VAL A C 1
ATOM 672 O O . VAL A 1 105 ? 11.414 -7.487 -16.752 1.00 95.94 105 VAL A O 1
ATOM 675 N N . SER A 1 106 ? 11.916 -9.559 -17.445 1.00 95.19 106 SER A N 1
ATOM 676 C CA . SER A 1 106 ? 13.126 -9.228 -18.174 1.00 95.19 106 SER A CA 1
ATOM 677 C C . SER A 1 106 ? 13.134 -9.964 -19.506 1.00 95.19 106 SER A C 1
ATOM 679 O O . SER A 1 106 ? 12.661 -11.093 -19.623 1.00 95.19 106 SER A O 1
ATOM 681 N N . ALA A 1 107 ? 13.655 -9.308 -20.529 1.00 94.50 107 ALA A N 1
ATOM 682 C CA . ALA A 1 107 ? 13.909 -9.876 -21.836 1.00 94.50 107 ALA A CA 1
ATOM 683 C C . ALA A 1 107 ? 15.285 -9.419 -22.307 1.00 94.50 107 ALA A C 1
ATOM 685 O O . ALA A 1 107 ? 15.709 -8.303 -22.011 1.00 94.50 107 ALA A O 1
ATOM 686 N N . GLY A 1 108 ? 15.986 -10.257 -23.055 1.00 94.12 108 GLY A N 1
ATOM 687 C CA . GLY A 1 108 ? 17.254 -9.868 -23.644 1.00 94.12 108 GLY A CA 1
ATOM 688 C C . GLY A 1 108 ? 17.568 -10.647 -24.902 1.00 94.12 108 GLY A C 1
ATOM 689 O O . GLY A 1 108 ? 17.171 -11.798 -25.035 1.00 94.12 108 GLY A O 1
ATOM 690 N N . ALA A 1 109 ? 18.271 -10.003 -25.825 1.00 93.06 109 ALA A N 1
ATOM 691 C CA . ALA A 1 109 ? 18.794 -10.597 -27.047 1.00 93.06 109 ALA A CA 1
ATOM 692 C C . ALA A 1 109 ? 20.030 -9.808 -27.488 1.00 93.06 109 ALA A C 1
ATOM 694 O O . ALA A 1 109 ? 20.016 -8.578 -27.479 1.00 93.06 109 ALA A O 1
ATOM 695 N N . ASN A 1 110 ? 21.099 -10.504 -27.880 1.00 87.88 110 ASN A N 1
ATOM 696 C CA . ASN A 1 110 ? 22.285 -9.909 -28.510 1.00 87.88 110 ASN A CA 1
ATOM 697 C C . ASN A 1 110 ? 22.855 -8.680 -27.760 1.00 87.88 110 ASN A C 1
ATOM 699 O O . ASN A 1 110 ? 23.160 -7.657 -28.368 1.00 87.88 110 ASN A O 1
ATOM 703 N N . GLY A 1 111 ? 22.964 -8.754 -26.427 1.00 83.94 111 GLY A N 1
ATOM 704 C CA . GLY A 1 111 ? 23.488 -7.656 -25.598 1.00 83.94 111 GLY A CA 1
ATOM 705 C C . GLY A 1 111 ? 22.523 -6.483 -25.378 1.00 83.94 111 GLY A C 1
ATOM 706 O O . GLY A 1 111 ? 22.897 -5.502 -24.741 1.00 83.94 111 GLY A O 1
ATOM 707 N N . THR A 1 112 ? 21.288 -6.585 -25.874 1.00 92.50 112 THR A N 1
ATOM 708 C CA . THR A 1 112 ? 20.178 -5.684 -25.547 1.00 92.50 112 THR A CA 1
ATOM 709 C C . THR A 1 112 ? 19.319 -6.326 -24.469 1.00 92.50 112 THR A C 1
ATOM 711 O O . THR A 1 112 ? 19.005 -7.512 -24.555 1.00 92.50 112 THR A O 1
ATOM 714 N N . THR A 1 113 ? 18.914 -5.553 -23.470 1.00 94.31 113 THR A N 1
ATOM 715 C CA . THR A 1 113 ? 18.027 -5.988 -22.389 1.00 94.31 113 THR A CA 1
ATOM 716 C C . THR A 1 113 ? 16.873 -5.016 -22.238 1.00 94.31 113 THR A C 1
ATOM 718 O O . THR A 1 113 ? 17.074 -3.811 -22.326 1.00 94.31 113 THR A O 1
ATOM 721 N N . ALA A 1 114 ? 15.683 -5.516 -21.949 1.00 95.19 114 ALA A N 1
ATOM 722 C CA . ALA A 1 114 ? 14.540 -4.731 -21.520 1.00 95.19 114 ALA A CA 1
ATOM 723 C C . ALA A 1 114 ? 13.951 -5.368 -20.266 1.00 95.19 114 ALA A C 1
ATOM 725 O O . ALA A 1 114 ? 13.982 -6.586 -20.101 1.00 95.19 114 ALA A O 1
ATOM 726 N N . GLY A 1 115 ? 13.410 -4.558 -19.373 1.00 96.44 115 GLY A N 1
ATOM 727 C CA . GLY A 1 115 ? 12.768 -5.055 -18.174 1.00 96.44 115 GLY A CA 1
ATOM 728 C C . GLY A 1 115 ? 11.709 -4.102 -17.672 1.00 96.44 115 GLY A C 1
ATOM 729 O O . GLY A 1 115 ? 11.749 -2.902 -17.932 1.00 96.44 115 GLY A O 1
ATOM 730 N N . ALA A 1 116 ? 10.753 -4.654 -16.945 1.00 96.75 116 ALA A N 1
ATOM 731 C CA . ALA A 1 116 ? 9.771 -3.879 -16.218 1.00 96.75 116 ALA A CA 1
ATOM 732 C C . ALA A 1 116 ? 9.484 -4.547 -14.880 1.00 96.75 116 ALA A C 1
ATOM 734 O O . ALA A 1 116 ? 9.518 -5.771 -14.758 1.00 96.75 116 ALA A O 1
ATOM 735 N N . SER A 1 117 ? 9.183 -3.744 -13.873 1.00 97.06 117 SER A N 1
ATOM 736 C CA . SER A 1 117 ? 8.685 -4.230 -12.595 1.00 97.06 117 SER A CA 1
ATOM 737 C C . SER A 1 117 ? 7.534 -3.359 -12.130 1.00 97.06 117 SER A C 1
ATOM 739 O O . SER A 1 117 ? 7.460 -2.189 -12.491 1.00 97.06 117 SER A O 1
ATOM 741 N N . ALA A 1 118 ? 6.618 -3.924 -11.355 1.00 96.44 118 ALA A N 1
ATOM 742 C CA . ALA A 1 118 ? 5.513 -3.172 -10.771 1.00 96.44 118 ALA A CA 1
ATOM 743 C C . ALA A 1 118 ? 5.263 -3.571 -9.315 1.00 96.44 118 ALA A C 1
ATOM 745 O O . ALA A 1 118 ? 4.179 -4.071 -9.012 1.00 96.44 118 ALA A O 1
ATOM 746 N N . PRO A 1 119 ? 6.246 -3.396 -8.408 1.00 96.75 119 PRO A N 1
ATOM 747 C CA . PRO A 1 119 ? 6.050 -3.735 -7.012 1.00 96.75 119 PRO A CA 1
ATOM 748 C C . PRO A 1 119 ? 4.895 -2.939 -6.412 1.00 96.75 119 PRO A C 1
ATOM 750 O O . PRO A 1 119 ? 4.791 -1.734 -6.640 1.00 96.75 119 PRO A O 1
ATOM 753 N N . VAL A 1 120 ? 4.058 -3.620 -5.637 1.00 95.31 120 VAL A N 1
ATOM 754 C CA . VAL A 1 120 ? 2.952 -3.065 -4.860 1.00 95.31 120 VAL A CA 1
ATOM 755 C C . VAL A 1 120 ? 3.095 -3.553 -3.428 1.00 95.31 120 VAL A C 1
ATOM 757 O O . VAL A 1 120 ? 3.355 -4.730 -3.183 1.00 95.31 120 VAL A O 1
ATOM 760 N N . THR A 1 121 ? 2.923 -2.656 -2.468 1.00 93.38 121 THR A N 1
ATOM 761 C CA . THR A 1 121 ? 2.895 -2.987 -1.046 1.00 93.38 121 THR A CA 1
ATOM 762 C C . THR A 1 121 ? 1.694 -2.322 -0.395 1.00 93.38 121 THR A C 1
ATOM 764 O O . THR A 1 121 ? 1.462 -1.133 -0.583 1.00 93.38 121 THR A O 1
ATOM 767 N N . VAL A 1 122 ? 0.938 -3.090 0.383 1.00 92.19 122 VAL A N 1
ATOM 768 C CA . VAL A 1 122 ? -0.061 -2.585 1.323 1.00 92.19 122 VAL A CA 1
ATOM 769 C C . VAL A 1 122 ? 0.425 -2.922 2.721 1.00 92.19 122 VAL A C 1
ATOM 771 O O . VAL A 1 122 ? 0.467 -4.083 3.120 1.00 92.19 122 VAL A O 1
ATOM 774 N N . GLY A 1 123 ? 0.785 -1.889 3.459 1.00 85.88 123 GLY A N 1
ATOM 775 C CA . GLY A 1 123 ? 1.248 -1.940 4.825 1.00 85.88 123 GLY A CA 1
ATOM 776 C C . GLY A 1 123 ? 2.718 -1.619 5.017 1.00 85.88 123 GLY A C 1
ATOM 777 O O . GLY A 1 123 ? 3.513 -1.588 4.080 1.00 85.88 123 GLY A O 1
ATOM 778 N N . GLY A 1 124 ? 3.077 -1.423 6.281 1.00 76.00 124 GLY A N 1
ATOM 779 C CA . GLY A 1 124 ? 4.449 -1.365 6.759 1.00 76.00 124 GLY A CA 1
ATOM 780 C C . GLY A 1 124 ? 4.787 -2.555 7.656 1.00 76.00 124 GLY A C 1
ATOM 781 O O . GLY A 1 124 ? 4.022 -3.510 7.801 1.00 76.00 124 GLY A O 1
ATOM 782 N N . GLY A 1 125 ? 5.959 -2.490 8.284 1.00 73.75 125 GLY A N 1
ATOM 783 C CA . GLY A 1 125 ? 6.277 -3.383 9.395 1.00 73.75 125 GLY A CA 1
ATOM 784 C C . GLY A 1 125 ? 5.407 -3.085 10.621 1.00 73.75 125 GLY A C 1
ATOM 785 O O . GLY A 1 125 ? 4.912 -1.972 10.787 1.00 73.75 125 GLY A O 1
ATOM 786 N N . GLY A 1 126 ? 5.265 -4.074 11.500 1.00 82.44 126 GLY A N 1
ATOM 787 C CA . GLY A 1 126 ? 4.546 -3.941 12.769 1.00 82.44 126 GLY A CA 1
ATOM 788 C C . GLY A 1 126 ? 3.319 -4.842 12.877 1.00 82.44 126 GLY A C 1
ATOM 789 O O . GLY A 1 126 ? 2.827 -5.390 11.892 1.00 82.44 126 GLY A O 1
ATOM 790 N N . SER A 1 127 ? 2.835 -4.993 14.106 1.00 86.94 127 SER A N 1
ATOM 791 C CA . SER A 1 127 ? 1.682 -5.812 14.480 1.00 86.94 127 SER A CA 1
ATOM 792 C C . SER A 1 127 ? 0.365 -5.060 14.311 1.00 86.94 127 SER A C 1
ATOM 794 O O . SER A 1 127 ? 0.315 -3.846 14.498 1.00 86.94 127 SER A O 1
ATOM 796 N N . ASN A 1 128 ? -0.717 -5.769 13.991 1.00 92.19 128 ASN A N 1
ATOM 797 C CA . ASN A 1 128 ? -2.067 -5.230 14.163 1.00 92.19 128 ASN A CA 1
ATOM 798 C C . ASN A 1 128 ? -2.584 -5.615 15.556 1.00 92.19 128 ASN A C 1
ATOM 800 O O . ASN A 1 128 ? -2.319 -6.718 16.032 1.00 92.19 128 ASN A O 1
ATOM 804 N N . THR A 1 129 ? -3.313 -4.715 16.219 1.00 94.06 129 THR A N 1
ATOM 805 C CA . THR A 1 129 ? -3.858 -4.952 17.564 1.00 94.06 129 THR A CA 1
ATOM 806 C C . THR A 1 129 ? -5.337 -4.583 17.631 1.00 94.06 129 THR A C 1
ATOM 808 O O . THR A 1 129 ? -5.744 -3.472 17.294 1.00 94.06 129 THR A O 1
ATOM 811 N N . ALA A 1 130 ? -6.171 -5.518 18.073 1.00 93.38 130 ALA A N 1
ATOM 812 C CA . ALA A 1 130 ? -7.591 -5.319 18.349 1.00 93.38 130 ALA A CA 1
ATOM 813 C C . ALA A 1 130 ? -7.874 -5.809 19.769 1.00 93.38 130 ALA A C 1
ATOM 815 O O . ALA A 1 130 ? -7.922 -7.010 20.006 1.00 93.38 130 ALA A O 1
ATOM 816 N N . SER A 1 131 ? -8.000 -4.893 20.725 1.00 94.12 131 SER A N 1
ATOM 817 C CA . SER A 1 131 ? -8.248 -5.249 22.126 1.00 94.12 131 SER A CA 1
ATOM 818 C C . SER A 1 131 ? -9.566 -4.658 22.588 1.00 94.12 131 SER A C 1
ATOM 820 O O . SER A 1 131 ? -9.740 -3.453 22.470 1.00 94.12 131 SER A O 1
ATOM 822 N N . GLY A 1 132 ? -10.501 -5.458 23.097 1.00 92.62 132 GLY A N 1
ATOM 823 C CA . GLY A 1 132 ? -11.806 -4.955 23.529 1.00 92.62 132 GLY A CA 1
ATOM 824 C C . GLY A 1 132 ? -12.635 -4.338 22.400 1.00 92.62 132 GLY A C 1
ATOM 825 O O . GLY A 1 132 ? -13.414 -3.428 22.668 1.00 92.62 132 GLY A O 1
ATOM 826 N N . SER A 1 133 ? -12.422 -4.744 21.143 1.00 93.56 133 SER A N 1
ATOM 827 C CA . SER A 1 133 ? -13.068 -4.119 19.988 1.00 93.56 133 SER A CA 1
ATOM 828 C C . SER A 1 133 ? -14.154 -4.989 19.362 1.00 93.56 133 SER A C 1
ATOM 830 O O . SER A 1 133 ? -14.172 -6.209 19.513 1.00 93.56 133 SER A O 1
ATOM 832 N N . THR A 1 134 ? -15.085 -4.356 18.652 1.00 94.06 134 THR A N 1
ATOM 833 C CA . THR A 1 134 ? -16.155 -5.027 17.903 1.00 94.06 134 THR A CA 1
ATOM 834 C C . THR A 1 134 ? -16.052 -4.654 16.431 1.00 94.06 134 THR A C 1
ATOM 836 O O . THR A 1 134 ? -16.122 -3.477 16.101 1.00 94.06 134 THR A O 1
ATOM 839 N N . GLY A 1 135 ? -15.904 -5.623 15.529 1.00 92.38 135 GLY A N 1
ATOM 840 C CA . GLY A 1 135 ? -15.880 -5.384 14.083 1.00 92.38 135 GLY A CA 1
ATOM 841 C C . GLY A 1 135 ? -14.658 -4.595 13.603 1.00 92.38 135 GLY A C 1
ATOM 842 O O . GLY A 1 135 ? -14.803 -3.672 12.804 1.00 92.38 135 GLY A O 1
ATOM 843 N N . ALA A 1 136 ? -13.465 -4.908 14.113 1.00 94.44 136 ALA A N 1
ATOM 844 C CA . ALA A 1 136 ? -12.229 -4.267 13.671 1.00 94.44 136 ALA A CA 1
ATOM 845 C C . ALA A 1 136 ? -11.646 -4.977 12.440 1.00 94.44 136 ALA A C 1
ATOM 847 O O . ALA A 1 136 ? -11.428 -6.185 12.471 1.00 94.44 136 ALA A O 1
ATOM 848 N N . VAL A 1 137 ? -11.330 -4.231 11.382 1.00 95.19 137 VAL A N 1
ATOM 849 C CA . VAL A 1 137 ? -10.651 -4.729 10.179 1.00 95.19 137 VAL A CA 1
ATOM 850 C C . VAL A 1 137 ? -9.358 -3.950 9.993 1.00 95.19 137 VAL A C 1
ATOM 852 O O . VAL A 1 137 ? -9.376 -2.729 9.876 1.00 95.19 137 VAL A O 1
ATOM 855 N N . GLN A 1 138 ? -8.227 -4.643 9.985 1.00 94.44 138 GLN A N 1
ATOM 856 C CA . GLN A 1 138 ? -6.906 -4.025 9.952 1.00 94.44 138 GLN A CA 1
ATOM 857 C C . GLN A 1 138 ? -6.041 -4.696 8.891 1.00 94.44 138 GLN A C 1
ATOM 859 O O . GLN A 1 138 ? -5.856 -5.910 8.916 1.00 94.44 138 GLN A O 1
ATOM 864 N N . VAL A 1 139 ? -5.501 -3.910 7.965 1.00 92.69 139 VAL A N 1
ATOM 865 C CA . VAL A 1 139 ? -4.608 -4.387 6.908 1.00 92.69 139 VAL A CA 1
ATOM 866 C C . VAL A 1 139 ? -3.310 -3.595 6.960 1.00 92.69 139 VAL A C 1
ATOM 868 O O . VAL A 1 139 ? -3.321 -2.367 7.016 1.00 92.69 139 VAL A O 1
ATOM 871 N N . GLY A 1 140 ? -2.176 -4.284 6.900 1.00 88.19 140 GLY A N 1
ATOM 872 C CA . GLY A 1 140 ? -0.900 -3.641 6.614 1.00 88.19 140 GLY A CA 1
ATOM 873 C C . GLY A 1 140 ? -0.036 -3.223 7.808 1.00 88.19 140 GLY A C 1
ATOM 874 O O . GLY A 1 140 ? 0.787 -2.332 7.645 1.00 88.19 140 GLY A O 1
ATOM 875 N N . GLY A 1 141 ? -0.157 -3.872 8.966 1.00 85.25 141 GLY A N 1
ATOM 876 C CA . GLY A 1 141 ? 0.792 -3.730 10.080 1.00 85.25 141 GLY A CA 1
ATOM 877 C C . GLY A 1 141 ? 0.762 -2.376 10.807 1.00 85.25 141 GLY A C 1
ATOM 878 O O . GLY A 1 141 ? 0.516 -1.319 10.233 1.00 85.25 141 GLY A O 1
ATOM 879 N N . GLY A 1 142 ? 0.996 -2.406 12.119 1.00 88.75 142 GLY A N 1
ATOM 880 C CA . GLY A 1 142 ? 1.051 -1.215 12.972 1.00 88.75 142 GLY A CA 1
ATOM 881 C C . GLY A 1 142 ? -0.304 -0.595 13.332 1.00 88.75 142 GLY A C 1
ATOM 882 O O . GLY A 1 142 ? -0.324 0.446 13.980 1.00 88.75 142 GLY A O 1
ATOM 883 N N . ASN A 1 143 ? -1.435 -1.181 12.932 1.00 93.25 143 ASN A N 1
ATOM 884 C CA . ASN A 1 143 ? -2.755 -0.635 13.260 1.00 93.25 143 ASN A CA 1
ATOM 885 C C . ASN A 1 143 ? -3.193 -1.019 14.687 1.00 93.25 143 ASN A C 1
ATOM 887 O O . ASN A 1 143 ? -2.928 -2.132 15.148 1.00 93.25 143 ASN A O 1
ATOM 891 N N . SER A 1 144 ? -3.902 -0.121 15.374 1.00 94.12 144 SER A N 1
ATOM 892 C CA . SER A 1 144 ? -4.486 -0.356 16.699 1.00 94.12 144 SER A CA 1
ATOM 893 C C . SER A 1 144 ? -5.946 0.080 16.746 1.00 94.12 144 SER A C 1
ATOM 895 O O . SER A 1 144 ? -6.304 1.174 16.318 1.00 94.12 144 SER A O 1
ATOM 897 N N . SER A 1 145 ? -6.814 -0.771 17.284 1.00 93.25 145 SER A N 1
ATOM 898 C CA . SER A 1 145 ? -8.266 -0.548 17.374 1.00 93.25 145 SER A CA 1
ATOM 899 C C . SER A 1 145 ? -8.808 -0.775 18.789 1.00 93.25 145 SER A C 1
ATOM 901 O O . SER A 1 145 ? -9.949 -1.200 18.964 1.00 93.25 145 SER A O 1
ATOM 903 N N . ALA A 1 146 ? -7.997 -0.534 19.820 1.00 92.69 146 ALA A N 1
ATOM 904 C CA . ALA A 1 146 ? -8.361 -0.839 21.203 1.00 92.69 146 ALA A CA 1
ATOM 905 C C . ALA A 1 146 ? -9.674 -0.153 21.645 1.00 92.69 146 ALA A C 1
ATOM 907 O O . ALA A 1 146 ? -9.838 1.046 21.457 1.00 92.69 146 ALA A O 1
ATOM 908 N N . GLY A 1 147 ? -10.620 -0.893 22.223 1.00 91.50 147 GLY A N 1
ATOM 909 C CA . GLY A 1 147 ? -11.899 -0.380 22.723 1.00 91.50 147 GLY A CA 1
ATOM 910 C C . GLY A 1 147 ? -12.821 0.205 21.649 1.00 91.50 147 GLY A C 1
ATOM 911 O O . GLY A 1 147 ? -13.683 1.014 21.977 1.00 91.50 147 GLY A O 1
ATOM 912 N N . SER A 1 148 ? -12.603 -0.118 20.371 1.00 92.19 148 SER A N 1
ATOM 913 C CA . SER A 1 148 ? -13.331 0.490 19.248 1.00 92.19 148 SER A CA 1
ATOM 914 C C . SER A 1 148 ? -14.503 -0.361 18.740 1.00 92.19 148 SER A C 1
ATOM 916 O O . SER A 1 148 ? -14.514 -1.582 18.891 1.00 92.19 148 SER A O 1
ATOM 918 N N . GLY A 1 149 ? -15.482 0.272 18.092 1.00 92.50 149 GLY A N 1
ATOM 919 C CA . GLY A 1 149 ? -16.583 -0.385 17.382 1.00 92.50 149 GLY A CA 1
ATOM 920 C C . GLY A 1 149 ? -16.581 -0.027 15.894 1.00 92.50 149 GLY A C 1
ATOM 921 O O . GLY A 1 149 ? -16.796 1.122 15.539 1.00 92.50 149 GLY A O 1
ATOM 922 N N . GLY A 1 150 ? -16.360 -0.978 14.992 1.00 91.06 150 GLY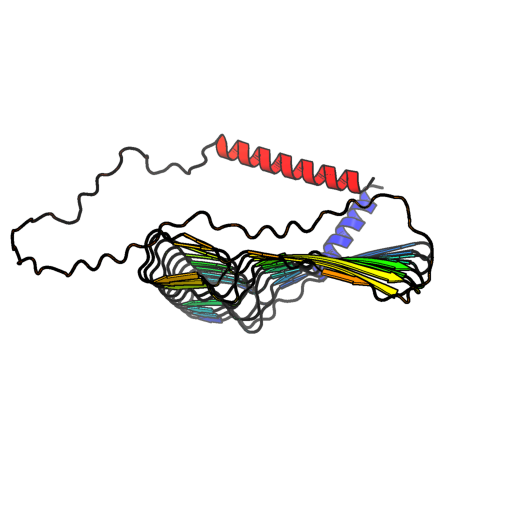 A N 1
ATOM 923 C CA . GLY A 1 150 ? -16.359 -0.724 13.548 1.00 91.06 150 GLY A CA 1
ATOM 924 C C . GLY A 1 150 ? -15.176 0.134 13.095 1.00 91.06 150 GLY A C 1
ATOM 925 O O . GLY A 1 150 ? -15.370 1.170 12.462 1.00 91.06 150 GLY A O 1
ATOM 926 N N . ALA A 1 151 ? -13.953 -0.266 13.447 1.00 94.44 151 ALA A N 1
ATOM 927 C CA . ALA A 1 151 ? -12.730 0.389 12.987 1.00 94.44 151 ALA A CA 1
ATOM 928 C C . ALA A 1 151 ? -12.157 -0.338 11.765 1.00 94.44 151 ALA A C 1
ATOM 930 O O . ALA A 1 151 ? -11.802 -1.511 11.855 1.00 94.44 151 ALA A O 1
ATOM 931 N N . VAL A 1 152 ? -12.017 0.365 10.644 1.00 95.06 152 VAL A N 1
ATOM 932 C CA . VAL A 1 152 ? -11.387 -0.137 9.419 1.00 95.06 152 VAL A CA 1
ATOM 933 C C . VAL A 1 152 ? -10.111 0.654 9.166 1.00 95.06 152 VAL A C 1
ATOM 935 O O . VAL A 1 152 ? -10.149 1.866 8.970 1.00 95.06 152 VAL A O 1
ATOM 938 N N . GLN A 1 153 ? -8.969 -0.021 9.191 1.00 94.69 153 GLN A N 1
ATOM 939 C CA . GLN A 1 153 ? -7.659 0.611 9.087 1.00 94.69 153 GLN A CA 1
ATOM 940 C C . GLN A 1 153 ? -6.816 -0.101 8.037 1.00 94.69 153 GLN A C 1
ATOM 942 O O . GLN A 1 153 ? -6.680 -1.324 8.049 1.00 94.69 153 GLN A O 1
ATOM 947 N N . VAL A 1 154 ? -6.229 0.673 7.136 1.00 93.31 154 VAL A N 1
ATOM 948 C CA . VAL A 1 154 ? -5.235 0.211 6.173 1.00 93.31 154 VAL A CA 1
ATOM 949 C C . VAL A 1 154 ? -3.984 1.046 6.386 1.00 93.31 154 VAL A C 1
ATOM 951 O O . VAL A 1 154 ? -4.068 2.274 6.391 1.00 93.31 154 VAL A O 1
ATOM 954 N N . GLY A 1 155 ? -2.839 0.390 6.571 1.00 91.81 155 GLY A N 1
ATOM 955 C CA . GLY A 1 155 ? -1.540 1.052 6.678 1.00 91.81 155 GLY A CA 1
ATOM 956 C C . GLY A 1 155 ? -1.159 1.802 5.396 1.00 91.81 155 GLY A C 1
ATOM 957 O O . GLY A 1 155 ? -1.999 2.134 4.556 1.00 91.81 155 GLY A O 1
ATOM 958 N N . SER A 1 156 ? 0.133 2.069 5.216 1.00 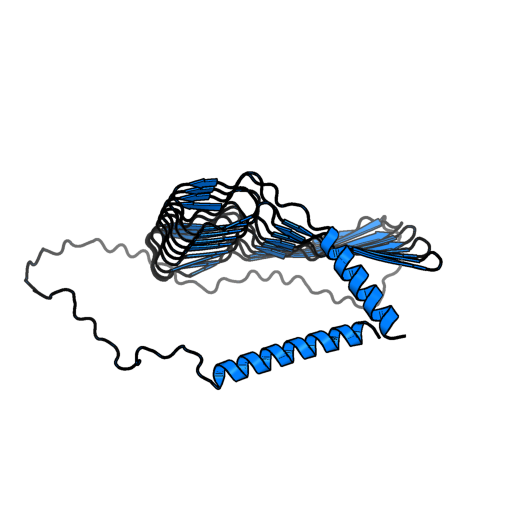91.56 156 SER A N 1
ATOM 959 C CA . SER A 1 156 ? 0.622 2.654 3.963 1.00 91.56 156 SER A CA 1
ATOM 960 C C . SER A 1 156 ? 0.234 1.803 2.748 1.00 91.56 156 SER A C 1
ATOM 962 O O . SER A 1 156 ? 0.037 0.598 2.847 1.00 91.56 156 SER A O 1
ATOM 964 N N . ALA A 1 157 ? 0.113 2.412 1.576 1.00 92.38 157 ALA A N 1
ATOM 965 C CA . ALA A 1 157 ? -0.091 1.677 0.332 1.00 92.38 157 ALA A CA 1
ATOM 966 C C . ALA A 1 157 ? 0.762 2.317 -0.749 1.00 92.38 157 ALA A C 1
ATOM 968 O O . ALA A 1 157 ? 0.686 3.524 -0.935 1.00 92.38 157 ALA A O 1
ATOM 969 N N . SER A 1 158 ? 1.581 1.548 -1.454 1.00 93.88 158 SER A N 1
ATOM 970 C CA . SER A 1 158 ? 2.483 2.084 -2.468 1.00 93.88 158 SER A CA 1
ATOM 971 C C . SER A 1 158 ? 2.629 1.149 -3.657 1.00 93.88 158 SER A C 1
ATOM 973 O O . SER A 1 158 ? 2.496 -0.068 -3.542 1.00 93.88 158 SER A O 1
ATOM 975 N N . ALA A 1 159 ? 2.911 1.739 -4.812 1.00 96.06 159 ALA A N 1
ATOM 976 C CA . ALA A 1 159 ? 3.327 1.038 -6.009 1.00 96.06 159 ALA A CA 1
ATOM 977 C C . ALA A 1 159 ? 4.507 1.777 -6.641 1.00 96.06 159 ALA A C 1
ATOM 979 O O . ALA A 1 159 ? 4.504 3.003 -6.722 1.00 96.06 159 ALA A O 1
ATOM 980 N N . THR A 1 160 ? 5.515 1.042 -7.103 1.00 96.25 160 THR A N 1
ATOM 981 C CA . THR A 1 160 ? 6.734 1.625 -7.688 1.00 96.25 160 THR A CA 1
ATOM 982 C C . THR A 1 160 ? 7.050 1.025 -9.055 1.00 96.25 160 THR A C 1
ATOM 984 O O . THR A 1 160 ? 8.103 0.405 -9.220 1.00 96.25 160 THR A O 1
ATOM 987 N N . PRO A 1 161 ? 6.149 1.154 -10.045 1.00 96.50 161 PRO A N 1
ATOM 988 C CA . PRO A 1 161 ? 6.398 0.650 -11.383 1.00 96.50 161 PRO A CA 1
ATOM 989 C C . PRO A 1 161 ? 7.644 1.276 -11.999 1.00 96.50 161 PRO A C 1
ATOM 991 O O . PRO A 1 161 ? 7.852 2.489 -11.935 1.00 96.50 161 PRO A O 1
ATOM 994 N N . THR A 1 162 ? 8.455 0.428 -12.619 1.00 97.12 162 THR A N 1
ATOM 995 C CA . THR A 1 162 ? 9.642 0.801 -13.376 1.00 97.12 162 THR A CA 1
ATOM 996 C C . THR A 1 162 ? 9.663 0.069 -14.708 1.00 97.12 162 THR A C 1
ATOM 998 O O . THR A 1 162 ? 9.208 -1.069 -14.822 1.00 97.12 162 THR A O 1
ATOM 1001 N N . ALA A 1 163 ? 10.208 0.718 -15.725 1.00 96.50 163 ALA A N 1
ATOM 1002 C CA . ALA A 1 163 ? 10.527 0.106 -17.003 1.00 96.50 163 ALA A CA 1
ATOM 1003 C C . ALA A 1 163 ? 11.899 0.598 -17.443 1.00 96.50 163 ALA A C 1
ATOM 1005 O O . ALA A 1 163 ? 12.260 1.744 -17.184 1.00 96.50 163 ALA A O 1
ATOM 1006 N N . GLY A 1 164 ? 12.668 -0.249 -18.107 1.00 95.75 164 GLY A N 1
ATOM 1007 C CA . GLY A 1 164 ? 13.961 0.137 -18.631 1.00 95.75 164 GLY A CA 1
ATOM 1008 C C . GLY A 1 164 ? 14.404 -0.726 -19.792 1.00 95.75 164 GLY A C 1
ATOM 1009 O O . GLY A 1 164 ? 13.945 -1.853 -19.970 1.00 95.75 164 GLY A O 1
ATOM 1010 N N . ALA A 1 165 ? 15.308 -0.173 -20.584 1.00 94.88 165 ALA A N 1
ATOM 1011 C CA . ALA A 1 165 ? 15.982 -0.862 -21.662 1.00 94.88 165 ALA A CA 1
ATOM 1012 C C . ALA A 1 165 ? 17.450 -0.447 -21.692 1.00 94.88 165 ALA A C 1
ATOM 1014 O O . ALA A 1 165 ? 17.802 0.673 -21.328 1.00 94.88 165 ALA A O 1
ATOM 1015 N N . GLY A 1 166 ? 18.309 -1.356 -22.119 1.00 93.88 166 GLY A N 1
ATOM 1016 C CA . GLY A 1 166 ? 19.741 -1.153 -22.200 1.00 93.88 166 GLY A CA 1
ATOM 1017 C C . GLY A 1 166 ? 20.311 -1.855 -23.415 1.00 93.88 166 GLY A C 1
ATOM 1018 O O . GLY A 1 166 ? 19.841 -2.917 -23.812 1.00 93.88 166 GLY A O 1
ATOM 1019 N N . MET A 1 167 ? 21.335 -1.248 -23.987 1.00 91.88 167 MET A N 1
ATOM 1020 C CA . MET A 1 167 ? 22.196 -1.806 -25.019 1.00 91.88 167 MET A CA 1
ATOM 1021 C C . MET A 1 167 ? 23.637 -1.387 -24.716 1.00 91.88 167 MET A C 1
ATOM 1023 O O . MET A 1 167 ? 23.877 -0.568 -23.826 1.00 91.88 167 MET A O 1
ATOM 1027 N N . ALA A 1 168 ? 24.618 -1.943 -25.425 1.00 86.88 168 ALA A N 1
ATOM 1028 C CA . ALA A 1 168 ? 26.023 -1.624 -25.180 1.00 86.88 168 ALA A CA 1
ATOM 1029 C C . ALA A 1 168 ? 26.271 -0.099 -25.194 1.00 86.88 168 ALA A C 1
ATOM 1031 O O . ALA A 1 168 ? 26.118 0.559 -26.220 1.00 86.88 168 ALA A O 1
ATOM 1032 N N . GLY A 1 169 ? 26.635 0.454 -24.032 1.00 83.12 169 GLY A N 1
ATOM 1033 C CA . GLY A 1 169 ? 26.943 1.874 -23.850 1.00 83.12 169 GLY A CA 1
ATOM 1034 C C . GLY A 1 169 ? 25.744 2.812 -23.672 1.00 83.12 169 GLY A C 1
ATOM 1035 O O . GLY A 1 169 ? 25.959 4.015 -23.564 1.00 83.12 169 GLY A O 1
ATOM 1036 N N . SER A 1 170 ? 24.495 2.334 -23.640 1.00 91.88 170 SER A N 1
ATOM 1037 C CA . SER A 1 170 ? 23.327 3.202 -23.416 1.00 91.88 170 SER A CA 1
ATOM 1038 C C . SER A 1 170 ? 22.199 2.506 -22.664 1.00 91.88 170 SER A C 1
ATOM 1040 O O . SER A 1 170 ? 21.911 1.337 -22.911 1.00 91.88 170 SER A O 1
ATOM 1042 N N . ALA A 1 171 ? 21.523 3.228 -21.776 1.00 93.38 171 ALA A N 1
ATOM 1043 C CA . ALA A 1 171 ? 20.338 2.733 -21.089 1.00 93.38 171 ALA A CA 1
ATOM 1044 C C . ALA A 1 171 ? 19.291 3.831 -20.926 1.00 93.38 171 ALA A C 1
ATOM 1046 O O . ALA A 1 171 ? 19.612 5.011 -20.838 1.00 93.38 171 ALA A O 1
ATOM 1047 N N . ALA A 1 172 ? 18.031 3.429 -20.861 1.00 94.88 172 ALA A N 1
ATOM 1048 C CA . ALA A 1 172 ? 16.912 4.284 -20.523 1.00 94.88 172 ALA A CA 1
ATOM 1049 C C . ALA A 1 172 ? 16.084 3.606 -19.435 1.00 94.88 172 ALA A C 1
ATOM 1051 O O . ALA A 1 172 ? 15.881 2.392 -19.464 1.00 94.88 172 ALA A O 1
ATOM 1052 N N . SER A 1 173 ? 15.587 4.386 -18.486 1.00 95.81 173 SER A N 1
ATOM 1053 C CA . SER A 1 173 ? 14.660 3.927 -17.465 1.00 95.81 173 SER A CA 1
ATOM 1054 C C . SER A 1 173 ? 13.589 4.971 -17.193 1.00 95.81 173 SER A C 1
ATOM 1056 O O . SER A 1 173 ? 13.796 6.171 -17.360 1.00 95.81 173 SER A O 1
ATOM 1058 N N . ALA A 1 174 ? 12.424 4.498 -16.778 1.00 95.88 174 ALA A N 1
ATOM 1059 C CA . ALA A 1 174 ? 11.332 5.309 -16.285 1.00 95.88 174 ALA A CA 1
ATOM 1060 C C . ALA A 1 174 ? 10.774 4.672 -15.014 1.00 95.88 174 ALA A C 1
ATOM 1062 O O . ALA A 1 174 ? 10.717 3.445 -14.901 1.00 95.88 174 ALA A O 1
ATOM 1063 N N . SER A 1 175 ? 10.353 5.496 -14.063 1.00 96.19 175 SER A N 1
ATOM 1064 C CA . SER A 1 175 ? 9.649 5.055 -12.866 1.00 96.19 175 SER A CA 1
ATOM 1065 C C . SER A 1 175 ? 8.444 5.938 -12.591 1.00 96.19 175 SER A C 1
ATOM 1067 O O . SER A 1 175 ? 8.472 7.131 -12.890 1.00 96.19 175 SER A O 1
ATOM 1069 N N . PHE A 1 176 ? 7.390 5.347 -12.031 1.00 95.62 176 PHE A N 1
ATOM 1070 C CA . PHE A 1 176 ? 6.163 6.060 -11.681 1.00 95.62 176 PHE A CA 1
ATOM 1071 C C . PHE A 1 176 ? 5.688 5.710 -10.263 1.00 95.62 176 PHE A C 1
ATOM 1073 O O . PHE A 1 176 ? 4.636 5.084 -10.115 1.00 95.62 176 PHE A O 1
ATOM 1080 N N . PRO A 1 177 ? 6.464 6.025 -9.207 1.00 95.19 177 PRO A N 1
ATOM 1081 C CA . PRO A 1 177 ? 6.047 5.747 -7.840 1.00 95.19 177 PRO A CA 1
ATOM 1082 C C . PRO A 1 177 ? 4.755 6.484 -7.475 1.00 95.19 177 PRO A C 1
ATOM 1084 O O . PRO A 1 177 ? 4.622 7.687 -7.695 1.00 95.19 177 PRO A O 1
ATOM 1087 N N . VAL A 1 178 ? 3.825 5.766 -6.855 1.00 94.81 178 VAL A N 1
ATOM 1088 C CA . VAL A 1 178 ? 2.616 6.310 -6.233 1.00 94.81 178 VAL A CA 1
ATOM 1089 C C . VAL A 1 178 ? 2.444 5.705 -4.849 1.00 94.81 178 VAL A C 1
ATOM 1091 O O . VAL A 1 178 ? 2.809 4.553 -4.617 1.00 94.81 178 VAL A O 1
ATOM 1094 N N . GLY A 1 179 ? 1.875 6.453 -3.915 1.00 93.50 179 GLY A N 1
ATOM 1095 C CA . GLY A 1 179 ? 1.586 5.911 -2.602 1.00 93.50 179 GLY A CA 1
ATOM 1096 C C . GLY A 1 179 ? 0.791 6.827 -1.691 1.00 93.50 179 GLY A C 1
ATOM 1097 O O . GLY A 1 179 ? 0.690 8.030 -1.911 1.00 93.50 179 GLY A O 1
ATOM 1098 N N . ILE A 1 180 ? 0.237 6.214 -0.656 1.00 90.75 180 ILE A N 1
ATOM 1099 C CA . ILE A 1 180 ? -0.318 6.845 0.529 1.00 90.75 180 ILE A CA 1
ATOM 1100 C C . ILE A 1 180 ? 0.621 6.460 1.672 1.00 90.75 180 ILE A C 1
ATOM 1102 O O . ILE A 1 180 ? 0.715 5.293 2.062 1.00 90.75 180 ILE A O 1
ATOM 1106 N N . ASN A 1 181 ? 1.366 7.440 2.161 1.00 83.25 181 ASN A N 1
ATOM 1107 C CA . ASN A 1 181 ? 2.452 7.260 3.110 1.00 83.25 181 ASN A CA 1
ATOM 1108 C C . ASN A 1 181 ? 1.958 7.287 4.562 1.00 83.25 181 ASN A C 1
ATOM 1110 O O . ASN A 1 181 ? 0.851 7.732 4.865 1.00 83.25 181 ASN A O 1
ATOM 1114 N N . GLY A 1 182 ? 2.823 6.820 5.464 1.00 73.19 182 GLY A N 1
ATOM 1115 C CA . GLY A 1 182 ? 2.660 6.904 6.916 1.00 73.19 182 GLY A CA 1
ATOM 1116 C C . GLY A 1 182 ? 2.957 5.583 7.639 1.00 73.19 182 GLY A C 1
ATOM 1117 O O . GLY A 1 182 ? 3.251 4.576 7.000 1.00 73.19 182 GLY A O 1
ATOM 1118 N N . GLY A 1 183 ? 2.885 5.603 8.976 1.00 74.56 183 GLY A N 1
ATOM 1119 C CA . GLY A 1 183 ? 3.064 4.430 9.850 1.00 74.56 183 GLY A CA 1
ATOM 1120 C C . GLY A 1 183 ? 1.770 3.679 10.210 1.00 74.56 183 GLY A C 1
ATOM 1121 O O . GLY A 1 183 ? 0.869 3.522 9.400 1.00 74.56 183 GLY A O 1
ATOM 1122 N N . GLY A 1 184 ? 1.667 3.199 11.444 1.00 85.56 184 GLY A N 1
ATOM 1123 C CA . GLY A 1 184 ? 0.441 2.585 11.954 1.00 85.56 184 GLY A CA 1
ATOM 1124 C C . GLY A 1 184 ? -0.725 3.568 12.101 1.00 85.56 184 GLY A C 1
ATOM 1125 O O . GLY A 1 184 ? -0.504 4.774 12.234 1.00 85.56 184 GLY A O 1
ATOM 1126 N N . ASN A 1 185 ? -1.956 3.060 12.101 1.00 91.94 185 ASN A N 1
ATOM 1127 C CA . ASN A 1 185 ? -3.154 3.825 12.456 1.00 91.94 185 ASN A CA 1
ATOM 1128 C C . ASN A 1 185 ? -3.596 3.534 13.895 1.00 91.94 185 ASN A C 1
ATOM 1130 O O . ASN A 1 185 ? -3.329 2.457 14.428 1.00 91.94 185 ASN A O 1
ATOM 1134 N N . ASN A 1 186 ? -4.265 4.492 14.531 1.00 93.19 186 ASN A N 1
ATOM 1135 C CA . ASN A 1 186 ? -4.811 4.340 15.871 1.00 93.19 186 ASN A CA 1
ATOM 1136 C C . ASN A 1 186 ? -6.265 4.825 15.932 1.00 93.19 186 ASN A C 1
ATOM 1138 O O . ASN A 1 186 ? -6.559 6.003 15.720 1.00 93.19 186 ASN A O 1
ATOM 1142 N N . ALA A 1 187 ? -7.155 3.908 16.293 1.00 92.56 187 ALA A N 1
ATOM 1143 C CA . ALA A 1 187 ? -8.600 4.082 16.394 1.00 92.56 187 ALA A CA 1
ATOM 1144 C C . ALA A 1 187 ? -9.124 3.897 17.831 1.00 92.56 187 ALA A C 1
ATOM 1146 O O . ALA A 1 187 ? -10.275 3.503 18.035 1.00 92.56 187 ALA A O 1
ATOM 1147 N N . THR A 1 188 ? -8.273 4.099 18.838 1.00 91.44 188 THR A N 1
ATOM 1148 C CA . THR A 1 188 ? -8.593 3.744 20.227 1.00 91.44 188 THR A CA 1
ATOM 1149 C C . THR A 1 188 ? -9.871 4.431 20.733 1.00 91.44 188 THR A C 1
ATOM 1151 O O . THR A 1 188 ? -10.019 5.649 20.642 1.00 91.44 188 THR A O 1
ATOM 1154 N N . GLY A 1 189 ? -10.802 3.644 21.282 1.00 88.12 189 GLY A N 1
ATOM 1155 C CA . GLY A 1 189 ? -12.0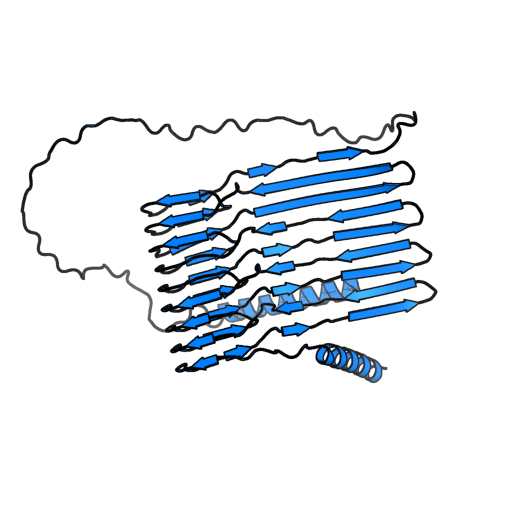63 4.118 21.859 1.00 88.12 189 GLY A CA 1
ATOM 1156 C C . GLY A 1 189 ? -13.027 4.741 20.847 1.00 88.12 189 GLY A C 1
ATOM 1157 O O . GLY A 1 189 ? -13.887 5.530 21.232 1.00 88.12 189 GLY A O 1
ATOM 1158 N N . SER A 1 190 ? -12.857 4.464 19.553 1.00 89.94 190 SER A N 1
ATOM 1159 C CA . SER A 1 190 ? -13.659 5.081 18.496 1.00 89.94 190 SER A CA 1
ATOM 1160 C C . SER A 1 190 ? -14.745 4.158 17.956 1.00 89.94 190 SER A C 1
ATOM 1162 O O . SER A 1 190 ? -14.584 2.946 17.908 1.00 89.94 190 SER A O 1
ATOM 1164 N N . THR A 1 191 ? -15.843 4.735 17.485 1.00 90.00 191 THR A N 1
ATOM 1165 C CA . THR A 1 191 ? -16.884 4.054 16.713 1.00 90.00 191 THR A CA 1
ATOM 1166 C C . THR A 1 191 ? -16.848 4.538 15.260 1.00 90.00 191 THR A C 1
ATOM 1168 O O . THR A 1 191 ? -16.702 5.733 15.014 1.00 90.00 191 THR A O 1
ATOM 1171 N N . GLY A 1 192 ? -16.946 3.626 14.291 1.00 90.12 192 GLY A N 1
ATOM 1172 C CA . GLY A 1 192 ? -17.119 3.951 12.871 1.00 90.12 192 GLY A CA 1
ATOM 1173 C C . GLY A 1 192 ? -15.954 4.716 12.238 1.00 90.12 192 GLY A C 1
ATOM 1174 O O . GLY A 1 192 ? -16.164 5.752 11.616 1.00 90.12 192 GLY A O 1
ATOM 1175 N N . VAL A 1 193 ? -14.716 4.246 12.376 1.00 93.06 193 VAL A N 1
ATOM 1176 C CA . VAL A 1 193 ? -13.561 4.932 11.765 1.00 93.06 193 VAL A CA 1
ATOM 1177 C C . VAL A 1 193 ? -13.058 4.213 10.526 1.00 93.06 193 VAL A C 1
ATOM 1179 O O . VAL A 1 193 ? -13.010 2.986 10.488 1.00 93.06 193 VAL A O 1
ATOM 1182 N N . ALA A 1 194 ? -12.651 4.990 9.527 1.00 93.50 194 ALA A N 1
ATOM 1183 C CA . ALA A 1 194 ? -11.996 4.509 8.322 1.00 93.50 194 ALA A CA 1
ATOM 1184 C C . ALA A 1 194 ? -10.690 5.286 8.122 1.00 93.50 194 ALA A C 1
ATOM 1186 O O . ALA A 1 194 ? -10.703 6.499 7.912 1.00 93.50 194 ALA A O 1
ATOM 1187 N N . GLN A 1 195 ? -9.555 4.601 8.208 1.00 93.25 195 GLN A N 1
ATOM 1188 C CA . GLN A 1 195 ? -8.234 5.216 8.081 1.00 93.25 195 GLN A CA 1
ATOM 1189 C C . GLN A 1 195 ? -7.427 4.487 7.009 1.00 93.25 195 GLN A C 1
ATOM 1191 O O . GLN A 1 195 ? -7.374 3.258 6.998 1.00 93.25 195 GLN A O 1
ATOM 1196 N N . ILE A 1 196 ? -6.831 5.242 6.088 1.00 90.56 196 ILE A N 1
ATOM 1197 C CA . ILE A 1 196 ? -6.018 4.708 4.989 1.00 90.56 196 ILE A CA 1
ATOM 1198 C C . ILE A 1 196 ? -4.692 5.456 4.937 1.00 90.56 196 ILE A C 1
ATOM 1200 O O . ILE A 1 196 ? -4.643 6.673 5.092 1.00 90.56 196 ILE A O 1
ATOM 1204 N N . GLY A 1 197 ? -3.591 4.760 4.688 1.00 84.56 197 GLY A N 1
ATOM 1205 C CA . GLY A 1 197 ? -2.290 5.378 4.898 1.00 84.56 197 GLY A CA 1
ATOM 1206 C C . GLY A 1 197 ? -2.027 5.514 6.386 1.00 84.56 197 GLY A C 1
ATOM 1207 O O . GLY A 1 197 ? -2.894 5.252 7.211 1.00 84.56 197 GLY A O 1
ATOM 1208 N N . GLY A 1 198 ? -0.808 5.862 6.748 1.00 78.31 198 GLY A N 1
ATOM 1209 C CA . GLY A 1 198 ? -0.389 5.724 8.128 1.00 78.31 198 GLY A CA 1
ATOM 1210 C C . GLY A 1 198 ? -0.352 7.009 8.935 1.00 78.31 198 GLY A C 1
ATOM 1211 O O . GLY A 1 198 ? -0.345 8.106 8.383 1.00 78.31 198 GLY A O 1
ATOM 1212 N N . GLY A 1 199 ? -0.244 6.866 10.256 1.00 83.56 199 GLY A N 1
ATOM 1213 C CA . GLY A 1 199 ? -0.176 7.997 11.176 1.00 83.56 199 GLY A CA 1
ATOM 1214 C C . GLY A 1 199 ? -1.524 8.682 11.390 1.00 83.56 199 GLY A C 1
ATOM 1215 O O . GLY A 1 199 ? -1.553 9.859 11.719 1.00 83.56 199 GLY A O 1
ATOM 1216 N N . ASN A 1 200 ? -2.646 7.999 11.190 1.00 89.38 200 ASN A N 1
ATOM 1217 C CA . ASN A 1 200 ? -3.957 8.550 11.521 1.00 89.38 200 ASN A CA 1
ATOM 1218 C C . ASN A 1 200 ? -4.307 8.216 12.978 1.00 89.38 200 ASN A C 1
ATOM 1220 O O . ASN A 1 200 ? -4.188 7.064 13.390 1.00 89.38 200 ASN A O 1
ATOM 1224 N N . ASN A 1 201 ? -4.749 9.202 13.757 1.00 90.56 201 ASN A N 1
ATOM 1225 C CA . ASN A 1 201 ? -5.167 9.036 15.147 1.00 90.56 201 ASN A CA 1
ATOM 1226 C C . ASN A 1 201 ? -6.607 9.531 15.334 1.00 90.56 201 ASN A C 1
ATOM 1228 O O . ASN A 1 201 ? -6.944 10.672 15.008 1.00 90.56 201 ASN A O 1
ATOM 1232 N N . SER A 1 202 ? -7.465 8.669 15.873 1.00 88.19 202 SER A N 1
ATOM 1233 C CA . SER A 1 202 ? -8.867 8.974 16.134 1.00 88.19 202 SER A CA 1
ATOM 1234 C C . SER A 1 202 ? -9.287 8.472 17.509 1.00 88.19 202 SER A C 1
ATOM 1236 O O . SER A 1 202 ? -9.148 7.283 17.806 1.00 88.19 202 SER A O 1
ATOM 1238 N N . THR A 1 203 ? -9.832 9.379 18.321 1.00 86.69 203 THR A N 1
ATOM 1239 C CA . THR A 1 203 ? -10.324 9.084 19.672 1.00 86.69 203 THR A CA 1
ATOM 1240 C C . THR A 1 203 ? -11.762 9.573 19.830 1.00 86.69 203 THR A C 1
ATOM 1242 O O . THR A 1 203 ? -12.070 10.726 19.506 1.00 86.69 203 THR A O 1
ATOM 1245 N N . SER A 1 204 ? -12.631 8.715 20.374 1.00 82.06 204 SER A N 1
ATOM 1246 C CA . SER A 1 204 ? -14.047 9.012 20.644 1.00 82.06 204 SER A CA 1
ATOM 1247 C C . SER A 1 204 ? -14.842 9.434 19.399 1.00 82.06 204 SER A C 1
ATOM 1249 O O . SER A 1 204 ? -15.629 10.378 19.452 1.00 82.06 204 SER A O 1
ATOM 1251 N N . SER A 1 205 ? -14.609 8.787 18.255 1.00 77.12 205 SER A N 1
ATOM 1252 C CA . SER A 1 205 ? -15.338 9.087 17.012 1.00 77.12 205 SER A CA 1
ATOM 1253 C C . SER A 1 205 ? -16.657 8.325 16.892 1.00 77.12 205 SER A C 1
ATOM 1255 O O . SER A 1 205 ? -16.822 7.270 17.493 1.00 77.12 205 SER A O 1
ATOM 1257 N N . THR A 1 206 ? -17.583 8.843 16.086 1.00 74.81 206 THR A N 1
ATOM 1258 C CA . THR A 1 206 ? -18.758 8.106 15.572 1.00 74.81 206 THR A CA 1
ATOM 1259 C C . THR A 1 206 ? -18.668 7.835 14.068 1.00 74.81 206 THR A C 1
ATOM 1261 O O . THR A 1 206 ? -19.132 6.792 13.617 1.00 74.81 206 THR A O 1
ATOM 1264 N N . LEU A 1 207 ? -18.053 8.755 13.310 1.00 83.31 207 LEU A N 1
ATOM 1265 C CA . LEU A 1 207 ? -17.668 8.623 11.900 1.00 83.31 207 LEU A CA 1
ATOM 1266 C C . LEU A 1 207 ? -16.462 9.533 11.616 1.00 83.31 207 LEU A C 1
ATOM 1268 O O . LEU A 1 207 ? -16.619 10.756 11.577 1.00 83.31 207 LEU A O 1
ATOM 1272 N N . ALA A 1 208 ? -15.270 8.960 11.434 1.00 88.25 208 ALA A N 1
ATOM 1273 C CA . ALA A 1 208 ? -14.069 9.704 11.037 1.00 88.25 208 ALA A CA 1
ATOM 1274 C C . ALA A 1 208 ? -13.362 9.012 9.868 1.00 88.25 208 ALA A C 1
ATOM 1276 O O . ALA A 1 208 ? -13.035 7.827 9.949 1.00 88.25 208 ALA A O 1
ATOM 1277 N N . GLY A 1 209 ? -13.123 9.764 8.795 1.00 90.44 209 GLY A N 1
ATOM 1278 C CA . GLY A 1 209 ? -12.367 9.336 7.623 1.00 90.44 209 GLY A CA 1
ATOM 1279 C C . GLY A 1 209 ? -11.026 10.056 7.569 1.00 90.44 209 GLY A C 1
ATOM 1280 O O . GLY A 1 209 ? -11.000 11.285 7.532 1.00 90.44 209 GLY A O 1
ATOM 1281 N N . GLN A 1 210 ? -9.909 9.335 7.566 1.00 91.56 210 GLN A N 1
ATOM 1282 C CA . GLN A 1 210 ? -8.589 9.970 7.494 1.00 91.56 210 GLN A CA 1
ATOM 1283 C C . GLN A 1 210 ? -7.694 9.292 6.459 1.00 91.56 210 GLN A C 1
ATOM 1285 O O . GLN A 1 210 ? -7.736 8.070 6.299 1.00 91.56 210 GLN A O 1
ATOM 1290 N N . SER A 1 211 ? -6.878 10.088 5.763 1.00 91.62 211 SER A N 1
ATOM 1291 C CA . SER A 1 211 ? -5.841 9.566 4.874 1.00 91.62 211 SER A CA 1
ATOM 1292 C C . SER A 1 211 ? -4.471 10.201 5.079 1.00 91.62 211 SER A C 1
ATOM 1294 O O . SER A 1 211 ? -4.354 11.424 5.190 1.00 91.62 211 SER A O 1
ATOM 1296 N N . GLY A 1 212 ? -3.429 9.368 5.099 1.00 90.50 212 GLY A N 1
ATOM 1297 C CA . GLY A 1 212 ? -2.037 9.823 5.137 1.00 90.50 212 GLY A CA 1
ATOM 1298 C C . GLY A 1 212 ? -1.640 10.625 3.889 1.00 90.50 212 GLY A C 1
ATOM 1299 O O . GLY A 1 212 ? -2.408 10.737 2.933 1.00 90.50 212 GLY A O 1
ATOM 1300 N N . ALA A 1 213 ? -0.432 11.195 3.896 1.00 90.06 213 ALA A N 1
ATOM 1301 C CA . ALA A 1 213 ? 0.088 11.975 2.770 1.00 90.06 213 ALA A CA 1
ATOM 1302 C C . ALA A 1 213 ? 0.118 11.146 1.476 1.00 90.06 213 ALA A C 1
ATOM 1304 O O . ALA A 1 213 ? 0.546 9.993 1.481 1.00 90.06 213 ALA A O 1
ATOM 1305 N N . ILE A 1 214 ? -0.303 11.741 0.365 1.00 91.38 214 ILE A N 1
ATOM 1306 C CA . ILE A 1 214 ? -0.358 11.093 -0.945 1.00 91.38 214 ILE A CA 1
ATOM 1307 C C . ILE A 1 214 ? 0.841 11.571 -1.751 1.00 91.38 214 ILE A C 1
ATOM 1309 O O . ILE A 1 214 ? 1.062 12.771 -1.875 1.00 91.38 214 ILE A O 1
ATOM 1313 N N . THR A 1 215 ? 1.601 10.654 -2.332 1.00 91.62 215 THR A N 1
ATOM 1314 C CA . THR A 1 215 ? 2.716 10.983 -3.219 1.00 91.62 215 THR A CA 1
ATOM 1315 C C . THR A 1 215 ? 2.534 10.303 -4.559 1.00 91.62 215 THR A C 1
ATOM 1317 O O . THR A 1 215 ? 2.164 9.135 -4.627 1.00 91.62 215 THR A O 1
ATOM 1320 N N . ALA A 1 216 ? 2.839 11.016 -5.628 1.00 92.75 216 ALA A N 1
ATOM 1321 C CA . ALA A 1 216 ? 2.927 10.499 -6.977 1.00 92.75 216 ALA A CA 1
ATOM 1322 C C . ALA A 1 216 ? 4.137 11.141 -7.642 1.00 92.75 216 ALA A C 1
ATOM 1324 O O . ALA A 1 216 ? 4.424 12.311 -7.432 1.00 92.75 216 ALA A O 1
ATOM 1325 N N . GLY A 1 217 ? 4.864 10.406 -8.458 1.00 92.50 217 GLY A N 1
ATOM 1326 C CA . GLY A 1 217 ? 5.966 10.986 -9.197 1.00 92.50 217 GLY A CA 1
ATOM 1327 C C . GLY A 1 217 ? 6.229 10.195 -10.446 1.00 92.50 217 GLY A C 1
ATOM 1328 O O . GLY A 1 217 ? 5.985 8.997 -10.487 1.00 92.50 217 GLY A O 1
ATOM 1329 N N . SER A 1 218 ? 6.741 10.874 -11.459 1.00 93.31 218 SER A N 1
ATOM 1330 C CA . SER A 1 218 ? 7.390 10.225 -12.587 1.00 93.31 218 SER A CA 1
ATOM 1331 C C . SER A 1 218 ? 8.855 10.611 -12.597 1.00 93.31 218 SER A C 1
ATOM 1333 O O . SER A 1 218 ? 9.188 11.769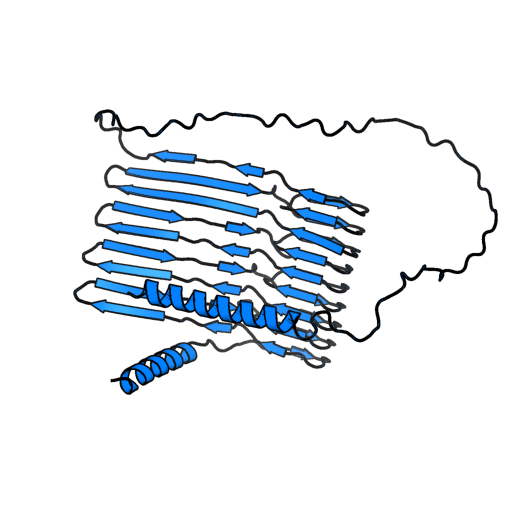 -12.348 1.00 93.31 218 SER A O 1
ATOM 1335 N N . SER A 1 219 ? 9.732 9.676 -12.925 1.00 94.56 219 SER A N 1
ATOM 1336 C CA . SER A 1 219 ? 11.103 9.992 -13.300 1.00 94.56 219 SER A CA 1
ATOM 1337 C C . SER A 1 219 ? 11.492 9.238 -14.555 1.00 94.56 219 SER A C 1
ATOM 1339 O O . SER A 1 219 ? 11.024 8.127 -14.793 1.00 94.56 219 SER A O 1
ATOM 1341 N N . ALA A 1 220 ? 12.337 9.857 -15.365 1.00 94.50 220 ALA A N 1
ATOM 1342 C CA . ALA A 1 220 ? 12.964 9.234 -16.513 1.00 94.50 220 ALA A CA 1
ATOM 1343 C C . ALA A 1 220 ? 14.462 9.513 -16.453 1.00 94.50 220 ALA A C 1
ATOM 1345 O O . ALA A 1 220 ? 14.875 10.633 -16.147 1.00 94.50 220 ALA A O 1
ATOM 1346 N N . ALA A 1 221 ? 15.269 8.500 -16.737 1.00 93.50 221 ALA A N 1
ATOM 1347 C CA . ALA A 1 221 ? 16.711 8.620 -16.822 1.00 93.50 221 ALA A CA 1
ATOM 1348 C C . ALA A 1 221 ? 17.216 7.981 -18.114 1.00 93.50 221 ALA A C 1
ATOM 1350 O O . ALA A 1 221 ? 16.704 6.955 -18.557 1.00 93.50 221 ALA A O 1
ATOM 1351 N N . GLY A 1 222 ? 18.230 8.592 -18.713 1.00 93.56 222 GLY A N 1
ATOM 1352 C CA . GLY A 1 222 ? 18.928 8.073 -19.879 1.00 93.56 222 GLY A CA 1
ATOM 1353 C C . GLY A 1 222 ? 20.428 8.198 -19.679 1.00 93.56 222 GLY A C 1
ATOM 1354 O O . GLY A 1 222 ? 20.911 9.271 -19.329 1.00 93.56 222 GLY A O 1
ATOM 1355 N N . THR A 1 223 ? 21.169 7.120 -19.896 1.00 91.56 223 THR A N 1
ATOM 1356 C CA . THR A 1 223 ? 22.631 7.118 -19.905 1.00 91.56 223 THR A CA 1
ATOM 1357 C C . THR A 1 223 ? 23.118 6.846 -21.320 1.00 91.56 223 THR A C 1
ATOM 1359 O O . THR A 1 223 ? 22.606 5.972 -22.018 1.00 91.56 223 THR A O 1
ATOM 1362 N N . THR A 1 224 ? 24.109 7.614 -21.756 1.00 89.38 224 THR A N 1
ATOM 1363 C CA . THR A 1 224 ? 24.823 7.434 -23.026 1.00 89.38 224 THR A CA 1
ATOM 1364 C C . THR A 1 224 ? 26.318 7.628 -22.774 1.00 89.38 224 THR A C 1
ATOM 1366 O O . THR A 1 224 ? 26.685 8.142 -21.712 1.00 89.38 224 THR A O 1
ATOM 1369 N N . PRO A 1 225 ? 27.210 7.322 -23.734 1.00 86.81 225 PRO A N 1
ATOM 1370 C CA . PRO A 1 225 ? 28.628 7.642 -23.582 1.00 86.81 225 PRO A CA 1
ATOM 1371 C C . PRO A 1 225 ? 28.886 9.151 -23.434 1.00 86.81 225 PRO A C 1
ATOM 1373 O O . PRO A 1 225 ? 29.924 9.546 -22.915 1.00 86.81 225 PRO A O 1
ATOM 1376 N N . ALA A 1 226 ? 27.940 9.994 -23.868 1.00 84.88 226 ALA A N 1
ATOM 1377 C CA . ALA A 1 226 ? 28.012 11.447 -23.753 1.00 84.88 226 ALA A CA 1
ATOM 1378 C C . ALA A 1 226 ? 27.554 11.987 -22.383 1.00 84.88 226 ALA A C 1
ATOM 1380 O O . ALA A 1 226 ? 27.713 13.179 -22.134 1.00 84.88 226 ALA A O 1
ATOM 1381 N N . GLY A 1 227 ? 26.996 11.146 -21.503 1.00 87.75 227 GLY A N 1
ATOM 1382 C CA . GLY A 1 227 ? 26.556 11.529 -20.158 1.00 87.75 227 GLY A CA 1
ATOM 1383 C C . GLY A 1 227 ? 25.172 10.999 -19.772 1.00 87.75 227 GLY A C 1
ATOM 1384 O O . GLY A 1 227 ? 24.518 10.274 -20.531 1.00 87.75 227 GLY A O 1
ATOM 1385 N N . THR A 1 228 ? 24.734 11.380 -18.569 1.00 91.44 228 THR A N 1
ATOM 1386 C CA . THR A 1 228 ? 23.443 10.991 -17.977 1.00 91.44 228 THR A CA 1
ATOM 1387 C C . THR A 1 228 ? 22.473 12.164 -17.964 1.00 91.44 228 THR A C 1
ATOM 1389 O O . THR A 1 228 ? 22.817 13.254 -17.509 1.00 91.44 228 THR A O 1
ATOM 1392 N N . GLN A 1 229 ? 21.244 11.913 -18.401 1.00 92.56 229 GLN A N 1
ATOM 1393 C CA . GLN A 1 229 ? 20.122 12.840 -18.330 1.00 92.56 229 GLN A CA 1
ATOM 1394 C C . GLN A 1 229 ? 19.085 12.283 -17.356 1.00 92.56 229 GLN A C 1
ATOM 1396 O O . GLN A 1 229 ? 18.740 11.105 -17.448 1.00 92.56 229 GLN A O 1
ATOM 1401 N N . THR A 1 230 ? 18.548 13.123 -16.477 1.00 93.38 230 THR A N 1
ATOM 1402 C CA . THR A 1 230 ? 17.472 12.734 -15.558 1.00 93.38 230 THR A CA 1
ATOM 1403 C C . THR A 1 230 ? 16.406 13.818 -15.531 1.00 93.38 230 THR A C 1
ATOM 1405 O O . THR A 1 230 ? 16.733 14.999 -15.450 1.00 93.38 230 THR A O 1
ATOM 1408 N N . ALA A 1 231 ? 15.138 13.425 -15.570 1.00 94.00 231 ALA A N 1
ATOM 1409 C CA . ALA A 1 231 ? 13.993 14.297 -15.342 1.00 94.00 231 ALA A CA 1
ATOM 1410 C C . ALA A 1 231 ? 13.089 13.678 -14.274 1.00 94.00 231 ALA A C 1
ATOM 1412 O O . ALA A 1 231 ? 12.913 12.458 -14.242 1.00 94.00 231 ALA A O 1
ATOM 1413 N N . SER A 1 232 ? 12.522 14.500 -13.395 1.00 94.00 232 SER A N 1
ATOM 1414 C CA . SER A 1 232 ? 11.578 14.045 -12.379 1.00 94.00 232 SER A CA 1
ATOM 1415 C C . SER A 1 232 ? 10.458 15.051 -12.149 1.00 94.00 232 SER A C 1
ATOM 1417 O O . SER A 1 232 ? 10.672 16.259 -12.217 1.00 94.00 232 SER A O 1
ATOM 1419 N N . ASN A 1 233 ? 9.262 14.545 -11.860 1.00 93.88 233 ASN A N 1
ATOM 1420 C CA . ASN A 1 233 ? 8.057 15.330 -11.613 1.00 93.88 233 ASN A CA 1
ATOM 1421 C C . ASN A 1 233 ? 7.333 14.779 -10.372 1.00 93.88 233 ASN A C 1
ATOM 1423 O O . ASN A 1 233 ? 6.265 14.179 -10.507 1.00 93.88 233 ASN A O 1
ATOM 1427 N N . PRO A 1 234 ? 7.917 14.902 -9.168 1.00 92.06 234 PRO A N 1
ATOM 1428 C CA . PRO A 1 234 ? 7.234 14.531 -7.938 1.00 92.06 234 PRO A CA 1
ATOM 1429 C C . PRO A 1 234 ? 6.103 15.520 -7.623 1.00 92.06 234 PRO A C 1
ATOM 1431 O O . PRO A 1 234 ? 6.259 16.738 -7.740 1.00 92.06 234 PRO A O 1
ATOM 1434 N N . VAL A 1 235 ? 4.979 14.965 -7.190 1.00 91.81 235 VAL A N 1
ATOM 1435 C CA . VAL A 1 235 ? 3.784 15.637 -6.692 1.00 91.81 235 VAL A CA 1
ATOM 1436 C C . VAL A 1 235 ? 3.405 14.982 -5.370 1.00 91.81 235 VAL A C 1
ATOM 1438 O O . VAL A 1 235 ? 3.285 13.762 -5.272 1.00 91.81 235 VAL A O 1
ATOM 1441 N N . SER A 1 236 ? 3.172 15.792 -4.352 1.00 90.06 236 SER A N 1
ATOM 1442 C CA . SER A 1 236 ? 2.696 15.331 -3.056 1.00 90.06 236 SER A CA 1
ATOM 1443 C C . SER A 1 236 ? 1.484 16.151 -2.652 1.00 90.06 236 SER A C 1
ATOM 1445 O O . SER A 1 236 ? 1.482 17.373 -2.779 1.00 90.06 236 SER A O 1
ATOM 1447 N N . VAL A 1 237 ? 0.457 15.485 -2.145 1.00 87.19 237 VAL A N 1
ATOM 1448 C CA . VAL A 1 237 ? -0.598 16.118 -1.362 1.00 87.19 237 VAL A CA 1
ATOM 1449 C C . VAL A 1 237 ? -0.296 15.754 0.078 1.00 87.19 237 VAL A C 1
ATOM 1451 O O . VAL A 1 237 ? -0.247 14.572 0.421 1.00 87.19 237 VAL A O 1
ATOM 1454 N N . GLY A 1 238 ? -0.080 16.765 0.907 1.00 81.44 238 GLY A N 1
ATOM 1455 C CA . GLY A 1 238 ? 0.202 16.609 2.321 1.00 81.44 238 GLY A CA 1
ATOM 1456 C C . GLY A 1 238 ? 1.546 17.123 2.787 1.00 81.44 238 GLY A C 1
ATOM 1457 O O . GLY A 1 238 ? 2.537 17.070 2.061 1.00 81.44 238 GLY A O 1
ATOM 1458 N N . GLY A 1 239 ? 1.572 17.602 4.030 1.00 68.50 239 GLY A N 1
ATOM 1459 C CA . GLY A 1 239 ? 2.801 17.935 4.746 1.00 68.50 239 GLY A CA 1
ATOM 1460 C C . GLY A 1 239 ? 3.340 16.743 5.549 1.00 68.50 239 GLY A C 1
ATOM 1461 O O . GLY A 1 239 ? 2.657 15.724 5.685 1.00 68.50 239 GLY A O 1
ATOM 1462 N N . PRO A 1 240 ? 4.553 16.850 6.121 1.00 64.94 240 PRO A N 1
ATOM 1463 C CA . PRO A 1 240 ? 4.994 15.905 7.139 1.00 64.94 240 PRO A CA 1
ATOM 1464 C C . PRO A 1 240 ? 4.034 15.970 8.333 1.00 64.94 240 PRO A C 1
ATOM 1466 O O . PRO A 1 240 ? 3.795 17.045 8.879 1.00 64.94 240 PRO A O 1
ATOM 1469 N N . GLY A 1 241 ? 3.485 14.829 8.745 1.00 72.94 241 GLY A N 1
ATOM 1470 C CA . GLY A 1 241 ? 2.653 14.754 9.944 1.00 72.94 241 GLY A CA 1
ATOM 1471 C C . GLY A 1 241 ? 1.482 13.785 9.845 1.00 72.94 241 GLY A C 1
ATOM 1472 O O . GLY A 1 241 ? 1.077 13.348 8.770 1.00 72.94 241 GLY A O 1
ATOM 1473 N N . SER A 1 242 ? 0.942 13.462 11.013 1.00 84.19 242 SER A N 1
ATOM 1474 C CA . SER A 1 242 ? -0.244 12.636 11.225 1.00 84.19 242 SER A CA 1
ATOM 1475 C C . SER A 1 242 ? -1.541 13.419 11.015 1.00 84.19 242 SER A C 1
ATOM 1477 O O . SER A 1 242 ? -1.549 14.649 11.053 1.00 84.19 242 SER A O 1
ATOM 1479 N N . ASN A 1 243 ? -2.649 12.704 10.827 1.00 88.31 243 ASN A N 1
ATOM 1480 C CA . ASN A 1 243 ? -3.982 13.268 11.039 1.00 88.31 243 ASN A CA 1
ATOM 1481 C C . ASN A 1 243 ? -4.430 12.962 12.466 1.00 88.31 243 ASN A C 1
ATOM 1483 O O . ASN A 1 243 ? -4.233 11.846 12.947 1.00 88.31 243 ASN A O 1
ATOM 1487 N N . SER A 1 244 ? -5.035 13.932 13.144 1.00 90.56 244 SER A N 1
ATOM 1488 C CA . SER A 1 244 ? -5.569 13.751 14.492 1.00 90.56 244 SER A CA 1
ATOM 1489 C C . SER A 1 244 ? -6.984 14.312 14.595 1.00 90.56 244 SER A C 1
ATOM 1491 O O . SER A 1 244 ? -7.225 15.480 14.274 1.00 90.56 244 SER A O 1
ATOM 1493 N N . ALA A 1 245 ? -7.922 13.490 15.066 1.00 88.94 245 ALA A N 1
ATOM 1494 C CA . ALA A 1 245 ? -9.284 13.909 15.380 1.00 88.94 245 ALA A CA 1
ATOM 1495 C C . ALA A 1 245 ? -9.685 13.426 16.779 1.00 88.94 245 ALA A C 1
ATOM 1497 O O . ALA A 1 245 ? -9.722 12.221 17.043 1.00 88.94 245 ALA A O 1
ATOM 1498 N N . THR A 1 246 ? -10.013 14.376 17.655 1.00 86.69 246 THR A N 1
ATOM 1499 C CA . THR A 1 246 ? -10.395 14.114 19.048 1.00 86.69 246 THR A CA 1
ATOM 1500 C C . THR A 1 246 ? -11.820 14.611 19.290 1.00 86.69 246 THR A C 1
ATOM 1502 O O . THR A 1 246 ? -12.094 15.799 19.111 1.00 86.69 246 THR A O 1
ATOM 1505 N N . GLY A 1 247 ? -12.717 13.711 19.715 1.00 73.12 247 GLY A N 1
ATOM 1506 C CA . GLY A 1 247 ? -14.118 13.999 20.056 1.00 73.12 247 GLY A CA 1
ATOM 1507 C C . GLY A 1 247 ? -15.034 14.154 18.840 1.00 73.12 247 GLY A C 1
ATOM 1508 O O . GLY A 1 247 ? -15.580 15.231 18.662 1.00 73.12 247 GLY A O 1
ATOM 1509 N N . SER A 1 248 ? -15.162 13.138 17.978 1.00 67.12 248 SER A N 1
ATOM 1510 C CA . SER A 1 248 ? -15.638 13.332 16.595 1.00 67.12 248 SER A CA 1
ATOM 1511 C C . SER A 1 248 ? -17.084 12.938 16.289 1.00 67.12 248 SER A C 1
ATOM 1513 O O . SER A 1 248 ? -17.520 11.825 16.579 1.00 67.12 248 SER A O 1
ATOM 1515 N N . THR A 1 249 ? -17.747 13.787 15.493 1.00 74.56 249 THR A N 1
ATOM 1516 C CA . THR A 1 249 ? -18.913 13.443 14.655 1.00 74.56 249 THR A CA 1
ATOM 1517 C C . THR A 1 249 ? -18.732 13.987 13.226 1.00 74.56 249 THR A C 1
ATOM 1519 O O . THR A 1 249 ? -18.900 15.177 12.989 1.00 74.56 249 THR A O 1
ATOM 1522 N N . GLY A 1 250 ? -18.382 13.146 12.247 1.00 80.81 250 GLY A N 1
ATOM 1523 C CA . GLY A 1 250 ? -18.308 13.532 10.828 1.00 80.81 250 GLY A CA 1
ATOM 1524 C C . GLY A 1 250 ? -17.064 14.339 10.444 1.00 80.81 250 GLY A C 1
ATOM 1525 O O . GLY A 1 250 ? -17.190 15.445 9.924 1.00 80.81 250 GLY A O 1
ATOM 1526 N N . THR A 1 251 ? -15.869 13.804 10.707 1.00 89.38 251 THR A N 1
ATOM 1527 C CA . THR A 1 251 ? -14.606 14.427 10.278 1.00 89.38 251 THR A CA 1
ATOM 1528 C C . THR A 1 251 ? -14.020 13.727 9.055 1.00 89.38 251 THR A C 1
ATOM 1530 O O . THR A 1 251 ? -14.044 12.499 8.959 1.00 89.38 251 THR A O 1
ATOM 1533 N N . ALA A 1 252 ? -13.475 14.506 8.123 1.00 90.38 252 ALA A N 1
ATOM 1534 C CA . ALA A 1 252 ? -12.717 14.012 6.981 1.00 90.38 252 ALA A CA 1
ATOM 1535 C C . ALA A 1 252 ? -11.384 14.763 6.878 1.00 90.38 252 ALA A C 1
ATOM 1537 O O . ALA A 1 252 ? -11.358 15.976 6.686 1.00 90.38 252 ALA A O 1
ATOM 1538 N N . GLN A 1 253 ? -10.265 14.058 7.016 1.00 91.00 253 GLN A N 1
ATOM 1539 C CA . GLN A 1 253 ? -8.930 14.652 6.917 1.00 91.00 253 GLN A CA 1
ATOM 1540 C C . GLN A 1 253 ? -8.136 13.957 5.820 1.00 91.00 253 GLN A C 1
ATOM 1542 O O . GLN A 1 253 ? -7.975 12.736 5.824 1.00 91.00 253 GLN A O 1
ATOM 1547 N N . ILE A 1 254 ? -7.650 14.732 4.860 1.00 88.50 254 ILE A N 1
ATOM 1548 C CA . ILE A 1 254 ? -6.934 14.212 3.701 1.00 88.50 254 ILE A CA 1
ATOM 1549 C C . ILE A 1 254 ? -5.484 14.668 3.758 1.00 88.50 254 ILE A C 1
ATOM 1551 O O . ILE A 1 254 ? -5.200 15.838 4.012 1.00 88.50 254 ILE A O 1
ATOM 1555 N N . ALA A 1 255 ? -4.576 13.745 3.453 1.00 85.62 255 ALA A N 1
ATOM 1556 C CA . ALA A 1 255 ? -3.184 14.040 3.172 1.00 85.62 255 ALA A CA 1
ATOM 1557 C C . ALA A 1 255 ? -2.326 14.537 4.358 1.00 85.62 255 ALA A C 1
ATOM 1559 O O . ALA A 1 255 ? -1.422 15.332 4.162 1.00 85.62 255 ALA A O 1
ATOM 1560 N N . GLY A 1 256 ? -2.526 14.027 5.574 1.00 84.19 256 GLY A N 1
ATOM 1561 C CA . GLY A 1 256 ? -1.620 14.276 6.711 1.00 84.19 256 GLY A CA 1
ATOM 1562 C C . GLY A 1 256 ? -1.524 15.736 7.198 1.00 84.19 256 GLY A C 1
ATOM 1563 O O . GLY A 1 256 ? -1.904 16.691 6.522 1.00 84.19 256 GLY A O 1
ATOM 1564 N N . GLY A 1 257 ? -1.012 15.918 8.418 1.00 85.12 257 GLY A N 1
ATOM 1565 C CA . GLY A 1 257 ? -0.800 17.238 9.028 1.00 85.12 257 GLY A CA 1
ATOM 1566 C C . GLY A 1 257 ? -2.072 17.963 9.489 1.00 85.12 257 GLY A C 1
ATOM 1567 O O . GLY A 1 257 ? -2.011 19.146 9.813 1.00 85.12 257 GLY A O 1
ATOM 1568 N N . ASN A 1 258 ? -3.218 17.281 9.534 1.00 88.50 258 ASN A N 1
ATOM 1569 C CA . ASN A 1 258 ? -4.494 17.868 9.944 1.00 88.50 258 ASN A CA 1
ATOM 1570 C C . ASN A 1 258 ? -4.776 17.598 11.430 1.00 88.50 258 ASN A C 1
ATOM 1572 O O . ASN A 1 258 ? -4.502 16.511 11.939 1.00 88.50 258 ASN A O 1
ATOM 1576 N N . THR A 1 259 ? -5.373 18.560 12.140 1.00 90.25 259 THR A N 1
ATOM 1577 C CA . THR A 1 259 ? -5.794 18.395 13.545 1.00 90.25 259 THR A CA 1
ATOM 1578 C C . THR A 1 259 ? -7.192 18.976 13.755 1.00 90.25 259 THR A C 1
ATOM 1580 O O . THR A 1 259 ? -7.470 20.108 13.361 1.00 90.25 259 THR A O 1
ATOM 1583 N N . ALA A 1 260 ? -8.087 18.202 14.374 1.00 86.69 260 ALA A N 1
ATOM 1584 C CA . ALA A 1 260 ? -9.455 18.606 14.692 1.00 86.69 260 ALA A CA 1
ATOM 1585 C C . ALA A 1 260 ? -9.819 18.217 16.139 1.00 86.69 260 ALA A C 1
ATOM 1587 O O . ALA A 1 260 ? -10.204 17.082 16.431 1.00 86.69 260 ALA A O 1
ATOM 1588 N N . THR A 1 261 ? -9.685 19.171 17.060 1.00 88.25 261 THR A N 1
ATOM 1589 C CA . THR A 1 261 ? -9.974 18.992 18.493 1.00 88.25 261 THR A CA 1
ATOM 1590 C C . THR A 1 261 ? -11.407 19.441 18.811 1.00 88.25 261 THR A C 1
ATOM 1592 O O . THR A 1 261 ? -11.752 20.579 18.513 1.00 88.25 261 THR A O 1
ATOM 1595 N N . GLY A 1 262 ? -12.230 18.580 19.430 1.00 75.75 262 GLY A N 1
ATOM 1596 C CA . GLY A 1 262 ? -13.618 18.880 19.840 1.00 75.75 262 GLY A CA 1
ATOM 1597 C C . GLY A 1 262 ? -14.657 18.772 18.711 1.00 75.75 262 GLY A C 1
ATOM 1598 O O . GLY A 1 262 ? -15.484 19.659 18.536 1.00 75.75 262 GLY A O 1
ATOM 1599 N N . SER A 1 263 ? -14.572 17.732 17.889 1.00 67.94 263 SER A N 1
ATOM 1600 C CA . SER A 1 263 ? -15.079 17.724 16.511 1.00 67.94 263 SER A CA 1
ATOM 1601 C C . SER A 1 263 ? -16.582 17.454 16.272 1.00 67.94 263 SER A C 1
ATOM 1603 O O . SER A 1 263 ? -17.131 16.420 16.649 1.00 67.94 263 SER A O 1
ATOM 1605 N N . ALA A 1 264 ? -17.187 18.262 15.390 1.00 70.81 264 ALA A N 1
ATOM 1606 C CA . ALA A 1 264 ? -18.239 17.824 14.468 1.00 70.81 264 ALA A CA 1
ATOM 1607 C C . ALA A 1 264 ? -18.108 18.519 13.090 1.00 70.81 264 ALA A C 1
ATOM 1609 O O . ALA A 1 264 ? -17.866 19.721 13.037 1.00 70.81 264 ALA A O 1
ATOM 1610 N N . GLY A 1 265 ? -18.260 17.788 11.980 1.00 80.06 265 GLY A N 1
ATOM 1611 C CA . GLY A 1 265 ? -18.399 18.334 10.616 1.00 80.06 265 GLY A CA 1
ATOM 1612 C C . GLY A 1 265 ? -17.153 18.932 9.944 1.00 80.06 265 GLY A C 1
ATOM 1613 O O . GLY A 1 265 ? -17.297 19.728 9.018 1.00 80.06 265 GLY A O 1
ATOM 1614 N N . THR A 1 266 ? -15.934 18.613 10.386 1.00 87.31 266 THR A N 1
ATOM 1615 C CA . THR A 1 266 ? -14.717 19.214 9.812 1.00 87.31 266 THR A CA 1
ATOM 1616 C C . THR A 1 266 ? -14.234 18.465 8.571 1.00 87.31 266 THR A C 1
ATOM 1618 O O . THR A 1 266 ? -14.167 17.237 8.555 1.00 87.31 266 THR A O 1
ATOM 1621 N N . VAL A 1 267 ? -13.844 19.207 7.532 1.00 87.81 267 VAL A N 1
ATOM 1622 C CA . VAL A 1 267 ? -13.158 18.665 6.351 1.00 87.81 267 VAL A CA 1
ATOM 1623 C C . VAL A 1 267 ? -11.870 19.451 6.144 1.00 87.81 267 VAL A C 1
ATOM 1625 O O . VAL A 1 267 ? -11.913 20.671 6.008 1.00 87.81 267 VAL A O 1
ATOM 1628 N N . GLN A 1 268 ? -10.725 18.770 6.169 1.00 90.38 268 GLN A N 1
ATOM 1629 C CA . GLN A 1 268 ? -9.405 19.389 6.019 1.00 90.38 268 GLN A CA 1
ATOM 1630 C C . GLN A 1 268 ? -8.558 18.611 5.010 1.00 90.38 268 GLN A C 1
ATOM 1632 O O . GLN A 1 268 ? -8.697 17.394 4.867 1.00 90.38 268 GLN A O 1
ATOM 1637 N N . SER A 1 269 ? -7.662 19.315 4.323 1.00 90.69 269 SER A N 1
ATOM 1638 C CA . SER A 1 269 ? -6.694 18.724 3.403 1.00 90.69 269 SER A CA 1
ATOM 1639 C C . SER A 1 269 ? -5.318 19.343 3.603 1.00 90.69 269 SER A C 1
ATOM 1641 O O . SER A 1 269 ? -5.208 20.564 3.730 1.00 90.69 269 SER A O 1
ATOM 1643 N N . GLY A 1 270 ? -4.275 18.518 3.545 1.00 86.56 270 GLY A N 1
ATOM 1644 C CA . GLY A 1 270 ? -2.895 18.985 3.539 1.00 86.56 270 GLY A CA 1
ATOM 1645 C C . GLY A 1 270 ? -2.519 19.754 2.256 1.00 86.56 270 GLY A C 1
ATOM 1646 O O . GLY A 1 270 ? -3.220 19.668 1.243 1.00 86.56 270 GLY A O 1
ATOM 1647 N N . PRO A 1 271 ? -1.408 20.514 2.277 1.00 86.50 271 PRO A N 1
ATOM 1648 C CA . PRO A 1 271 ? -0.960 21.330 1.147 1.00 86.50 271 PRO A CA 1
ATOM 1649 C C . PRO A 1 271 ? -0.530 20.482 -0.056 1.00 86.50 271 PRO A C 1
ATOM 1651 O O . PRO A 1 271 ? 0.009 19.392 0.106 1.00 86.50 271 PRO A O 1
ATOM 1654 N N . VAL A 1 272 ? -0.690 21.009 -1.270 1.00 88.94 272 VAL A N 1
ATOM 1655 C CA . VAL A 1 272 ? -0.177 20.375 -2.496 1.00 88.94 272 VAL A CA 1
ATOM 1656 C C . VAL A 1 272 ? 1.198 20.948 -2.828 1.00 88.94 272 VAL A C 1
ATOM 1658 O O . VAL A 1 272 ? 1.369 22.163 -2.875 1.00 88.94 272 VAL A O 1
ATOM 1661 N N . THR A 1 273 ? 2.171 20.078 -3.083 1.00 88.88 273 THR A N 1
ATOM 1662 C CA . THR A 1 273 ? 3.537 20.444 -3.475 1.00 88.88 273 THR A CA 1
ATOM 1663 C C . THR A 1 273 ? 3.923 19.707 -4.753 1.00 88.88 273 THR A C 1
ATOM 1665 O O . THR A 1 273 ? 3.670 18.513 -4.879 1.00 88.88 273 THR A O 1
ATOM 1668 N N . ALA A 1 274 ? 4.568 20.398 -5.692 1.00 89.50 274 ALA A N 1
ATOM 1669 C CA . ALA A 1 274 ? 5.180 19.791 -6.869 1.00 89.50 274 ALA A CA 1
ATOM 1670 C C . ALA A 1 274 ? 6.559 20.412 -7.100 1.00 89.50 274 ALA A C 1
ATOM 1672 O O . ALA A 1 274 ? 6.693 21.636 -7.089 1.00 89.50 274 ALA A O 1
ATOM 1673 N N . THR A 1 275 ? 7.579 19.581 -7.315 1.00 91.56 275 THR A N 1
ATOM 1674 C CA . THR A 1 275 ? 8.965 20.049 -7.506 1.00 91.56 275 THR A CA 1
ATOM 1675 C C . THR A 1 275 ? 9.621 19.373 -8.712 1.00 91.56 275 THR A C 1
ATOM 1677 O O . THR A 1 275 ? 10.470 18.496 -8.529 1.00 91.56 275 THR A O 1
ATOM 1680 N N . PRO A 1 276 ? 9.229 19.729 -9.952 1.00 91.44 276 PRO A N 1
ATOM 1681 C CA . PRO A 1 276 ? 9.860 19.185 -11.147 1.00 91.44 276 PRO A CA 1
ATOM 1682 C C . PRO A 1 276 ? 11.346 19.548 -11.223 1.00 91.44 276 PRO A C 1
ATOM 1684 O O . PRO A 1 276 ? 11.739 20.659 -10.867 1.00 91.44 276 PRO A O 1
ATOM 1687 N N . SER A 1 277 ? 12.171 18.633 -11.721 1.00 93.50 277 SER A N 1
ATOM 1688 C CA . SER A 1 277 ? 13.600 18.862 -11.935 1.00 93.50 277 SER A CA 1
ATOM 1689 C C . SER A 1 277 ? 14.099 18.168 -13.199 1.00 93.50 277 SER A C 1
ATOM 1691 O O . SER A 1 277 ? 13.574 17.132 -13.609 1.00 93.50 277 SER A O 1
ATOM 1693 N N . ALA A 1 278 ? 15.130 18.744 -13.815 1.00 90.31 278 ALA A N 1
ATOM 1694 C CA . ALA A 1 278 ? 15.862 18.143 -14.920 1.00 90.31 278 ALA A CA 1
ATOM 1695 C C . ALA A 1 278 ? 17.361 18.396 -14.734 1.00 90.31 278 ALA A C 1
ATOM 1697 O O . ALA A 1 278 ? 17.770 19.466 -14.282 1.00 90.31 278 ALA A O 1
ATOM 1698 N N . THR A 1 279 ? 18.193 17.410 -15.054 1.00 89.38 279 THR A N 1
ATOM 1699 C CA . THR A 1 279 ? 19.652 17.504 -14.937 1.00 89.38 279 THR A CA 1
ATOM 1700 C C . THR A 1 279 ? 20.315 16.817 -16.120 1.00 89.38 279 THR A C 1
ATOM 1702 O O . THR A 1 279 ? 19.854 15.769 -16.574 1.00 89.38 279 THR A O 1
ATOM 1705 N N . SER A 1 280 ? 21.405 17.412 -16.602 1.00 85.25 280 SER A N 1
ATOM 1706 C CA . SER A 1 280 ? 22.206 16.914 -17.717 1.00 85.25 280 SER A CA 1
ATOM 1707 C C . SER A 1 280 ? 23.687 16.865 -17.354 1.00 85.25 280 SER A C 1
ATOM 1709 O O . SER A 1 280 ? 24.256 17.891 -16.984 1.00 85.25 280 SER A O 1
ATOM 1711 N N . GLY A 1 281 ? 24.303 15.686 -17.451 1.00 70.19 281 GLY A N 1
ATOM 1712 C CA . GLY A 1 281 ? 25.674 15.406 -17.007 1.00 70.19 281 GLY A CA 1
ATOM 1713 C C . GLY A 1 281 ? 26.676 15.143 -18.135 1.00 70.19 281 GLY A C 1
ATOM 1714 O O . GLY A 1 281 ? 27.515 14.259 -17.982 1.00 70.19 281 GLY A O 1
ATOM 1715 N N . GLY A 1 282 ? 26.570 15.841 -19.269 1.00 64.50 282 GLY A N 1
ATOM 1716 C CA . GLY A 1 282 ? 27.477 15.681 -20.414 1.00 64.50 282 GLY A CA 1
ATOM 1717 C C . GLY A 1 282 ? 28.412 16.871 -20.637 1.00 64.50 282 GLY A C 1
ATOM 1718 O O . GLY A 1 282 ? 28.026 18.022 -20.430 1.00 64.50 282 GLY A O 1
ATOM 1719 N N . THR A 1 283 ? 29.639 16.603 -21.092 1.00 50.38 283 THR A N 1
ATOM 1720 C CA . THR A 1 283 ? 30.576 17.635 -21.559 1.00 50.38 283 THR A CA 1
ATOM 1721 C C . THR A 1 283 ? 29.992 18.299 -22.806 1.00 50.38 283 THR A C 1
ATOM 1723 O O . THR A 1 283 ? 29.723 17.621 -23.795 1.00 50.38 283 THR A O 1
ATOM 1726 N N . ALA A 1 284 ? 29.778 19.616 -22.766 1.00 47.19 284 ALA A N 1
ATOM 1727 C CA . ALA A 1 284 ? 29.217 20.379 -23.877 1.00 47.19 284 ALA A CA 1
ATOM 1728 C C . ALA A 1 284 ? 30.134 20.323 -25.115 1.00 47.19 284 ALA A C 1
ATOM 1730 O O . ALA A 1 284 ? 31.077 21.100 -25.244 1.00 47.19 284 ALA A O 1
ATOM 1731 N N . GLY A 1 285 ? 29.855 19.399 -26.035 1.00 43.66 285 GLY A N 1
ATOM 1732 C CA . GLY A 1 285 ? 30.337 19.470 -27.409 1.00 43.66 285 GLY A CA 1
ATOM 1733 C C . GLY A 1 285 ? 29.465 20.449 -28.188 1.00 43.66 285 GLY A C 1
ATOM 1734 O O . GLY A 1 285 ? 28.253 20.269 -28.279 1.00 43.66 285 GLY A O 1
ATOM 1735 N N . THR A 1 286 ? 30.067 21.501 -28.732 1.00 50.03 286 THR A N 1
ATOM 1736 C CA . THR A 1 286 ? 29.439 22.443 -29.663 1.00 50.03 286 THR A CA 1
ATOM 1737 C C . THR A 1 286 ? 28.903 21.704 -30.894 1.00 50.03 286 THR A C 1
ATOM 1739 O O . THR A 1 286 ? 29.662 21.371 -31.799 1.00 50.03 286 THR A O 1
ATOM 1742 N N . ALA A 1 287 ? 27.590 21.467 -30.962 1.00 38.62 287 ALA A N 1
ATOM 1743 C CA . ALA A 1 287 ? 26.917 21.061 -32.194 1.00 38.62 287 ALA A CA 1
ATOM 1744 C C . ALA A 1 287 ? 25.482 21.613 -32.260 1.00 38.62 287 ALA A C 1
ATOM 1746 O O . ALA A 1 287 ? 24.667 21.385 -31.371 1.00 38.62 287 ALA A O 1
ATOM 1747 N N . SER A 1 288 ? 25.259 22.381 -33.331 1.00 40.53 288 SER A N 1
ATOM 1748 C CA . SER A 1 288 ? 24.030 22.911 -33.944 1.00 40.53 288 SER A CA 1
ATOM 1749 C C . SER A 1 288 ? 22.685 22.750 -33.223 1.00 40.53 288 SER A C 1
ATOM 1751 O O . SER A 1 288 ? 22.196 21.644 -33.003 1.00 40.53 288 SER A O 1
ATOM 1753 N N . THR A 1 289 ? 22.015 23.892 -33.039 1.00 34.88 289 THR A N 1
ATOM 1754 C CA . THR A 1 289 ? 20.570 24.034 -32.805 1.00 34.88 289 THR A CA 1
ATOM 1755 C C . THR A 1 289 ? 19.739 23.049 -33.641 1.00 34.88 289 THR A C 1
ATOM 1757 O O . THR A 1 289 ? 19.752 23.154 -34.872 1.00 34.88 289 THR A O 1
ATOM 1760 N N . PRO A 1 290 ? 18.951 22.156 -33.018 1.00 37.75 290 PRO A N 1
ATOM 1761 C CA . PRO A 1 290 ? 17.843 21.505 -33.689 1.00 37.75 290 PRO A CA 1
ATOM 1762 C C . PRO A 1 290 ? 16.697 22.513 -33.796 1.00 37.75 290 PRO A C 1
ATOM 1764 O O . PRO A 1 290 ? 16.043 22.858 -32.811 1.00 37.75 290 PRO A O 1
ATOM 1767 N N . THR A 1 291 ? 16.439 22.988 -35.010 1.00 42.16 291 THR A N 1
ATOM 1768 C CA . THR A 1 291 ? 15.192 23.666 -35.371 1.00 42.16 291 THR A CA 1
ATOM 1769 C C . THR A 1 291 ? 14.086 22.609 -35.429 1.00 42.16 291 THR A C 1
ATOM 1771 O O . THR A 1 291 ? 13.770 22.070 -36.483 1.00 42.16 291 THR A O 1
ATOM 1774 N N . GLY A 1 292 ? 13.545 22.245 -34.270 1.00 35.56 292 GLY A N 1
ATOM 1775 C CA . GLY A 1 292 ? 12.450 21.288 -34.130 1.00 35.56 292 GLY A CA 1
ATOM 1776 C C . GLY A 1 292 ? 11.799 21.489 -32.772 1.00 35.56 292 GLY A C 1
ATOM 1777 O O . GLY A 1 292 ? 12.345 21.072 -31.758 1.00 35.56 292 GLY A O 1
ATOM 1778 N N . GLY A 1 293 ? 10.686 22.222 -32.758 1.00 40.19 293 GLY A N 1
ATOM 1779 C CA . GLY A 1 293 ? 10.079 22.795 -31.561 1.00 40.19 293 GLY A CA 1
ATOM 1780 C C . GLY A 1 293 ? 9.778 21.790 -30.450 1.00 40.19 293 GLY A C 1
ATOM 1781 O O . GLY A 1 293 ? 8.799 21.054 -30.514 1.00 40.19 293 GLY A O 1
ATOM 1782 N N . ALA A 1 294 ? 10.549 21.871 -29.369 1.00 36.75 294 ALA A N 1
ATOM 1783 C CA . ALA A 1 294 ? 10.001 21.717 -28.034 1.00 36.75 294 ALA A CA 1
ATOM 1784 C C . ALA A 1 294 ? 9.468 23.096 -27.639 1.00 36.75 294 ALA A C 1
ATOM 1786 O O . ALA A 1 294 ? 10.242 24.020 -27.383 1.00 36.75 294 ALA A O 1
ATOM 1787 N N . GLY A 1 295 ? 8.146 23.268 -27.675 1.00 30.02 295 GLY A N 1
ATOM 1788 C CA . GLY A 1 295 ? 7.521 24.464 -27.133 1.00 30.02 295 GLY A CA 1
ATOM 1789 C C . GLY A 1 295 ? 7.984 24.643 -25.692 1.00 30.02 295 GLY A C 1
ATOM 1790 O O . GLY A 1 295 ? 7.774 23.764 -24.857 1.00 30.02 295 GLY A O 1
ATOM 1791 N N . ALA A 1 296 ? 8.639 25.766 -25.416 1.00 32.53 296 ALA A N 1
ATOM 1792 C CA . ALA A 1 296 ? 8.848 26.227 -24.061 1.00 32.53 296 ALA A CA 1
ATOM 1793 C C . ALA A 1 296 ? 7.466 26.377 -23.414 1.00 32.53 296 ALA A C 1
ATOM 1795 O O . ALA A 1 296 ? 6.750 27.344 -23.671 1.00 32.53 296 ALA A O 1
ATOM 1796 N N . VAL A 1 297 ? 7.066 25.415 -22.585 1.00 33.25 297 VAL A N 1
ATOM 1797 C CA . VAL A 1 297 ? 6.070 25.687 -21.551 1.00 33.25 297 VAL A CA 1
ATOM 1798 C C . VAL A 1 297 ? 6.764 26.610 -20.567 1.00 33.25 297 VAL A C 1
ATOM 1800 O O . VAL A 1 297 ? 7.557 26.182 -19.730 1.00 33.25 297 VAL A O 1
ATOM 1803 N N . GLY A 1 298 ? 6.541 27.909 -20.764 1.00 28.19 298 GLY A N 1
ATOM 1804 C CA . GLY A 1 298 ? 6.974 28.933 -19.838 1.00 28.19 298 GLY A CA 1
ATOM 1805 C C . GLY A 1 298 ? 6.550 28.538 -18.431 1.00 28.19 298 GLY A C 1
ATOM 1806 O O . GLY A 1 298 ? 5.396 28.176 -18.195 1.00 28.19 298 GLY A O 1
ATOM 1807 N N . ALA A 1 299 ? 7.496 28.606 -17.499 1.00 35.09 299 ALA A N 1
ATOM 1808 C CA . ALA A 1 299 ? 7.186 28.640 -16.087 1.00 35.09 299 ALA A CA 1
ATOM 1809 C C . ALA A 1 299 ? 6.377 29.917 -15.827 1.00 35.09 299 ALA A C 1
ATOM 1811 O O . ALA A 1 299 ? 6.924 30.974 -15.521 1.00 35.09 299 ALA A O 1
ATOM 1812 N N . ALA A 1 300 ? 5.057 29.830 -15.979 1.00 30.31 300 ALA A N 1
ATOM 1813 C CA . ALA A 1 300 ? 4.155 30.747 -15.318 1.00 30.31 300 ALA A CA 1
ATOM 1814 C C . ALA A 1 300 ? 4.234 30.400 -13.829 1.00 30.31 300 ALA A C 1
ATOM 1816 O O . ALA A 1 300 ? 3.512 29.538 -13.331 1.00 30.31 300 ALA A O 1
ATOM 1817 N N . GLY A 1 301 ? 5.168 31.048 -13.130 1.00 33.88 301 GLY A N 1
ATOM 1818 C CA . GLY A 1 301 ? 5.137 31.194 -11.682 1.00 33.88 301 GLY A CA 1
ATOM 1819 C C . GLY A 1 301 ? 3.901 31.999 -11.297 1.00 33.88 301 GLY A C 1
ATOM 1820 O O . GLY A 1 301 ? 3.995 33.176 -10.974 1.00 33.88 301 GLY A O 1
ATOM 1821 N N . GLY A 1 302 ? 2.730 31.377 -11.399 1.00 26.59 302 GLY A N 1
ATOM 1822 C CA . GLY A 1 302 ? 1.513 31.852 -10.776 1.00 26.59 302 GLY A CA 1
ATOM 1823 C C . GLY A 1 302 ? 1.524 31.352 -9.345 1.00 26.59 302 GLY A C 1
ATOM 1824 O O . GLY A 1 302 ? 1.212 30.191 -9.089 1.00 26.59 302 GLY A O 1
ATOM 1825 N N . THR A 1 303 ? 1.889 32.216 -8.404 1.00 32.31 303 THR A N 1
ATOM 1826 C CA . THR A 1 303 ? 1.387 32.067 -7.042 1.00 32.31 303 THR A CA 1
ATOM 1827 C C . THR A 1 303 ? -0.140 31.998 -7.140 1.00 32.31 303 THR A C 1
ATOM 1829 O O . THR A 1 303 ? -0.741 32.903 -7.725 1.00 32.31 303 THR A O 1
ATOM 1832 N N . PRO A 1 304 ? -0.819 30.954 -6.633 1.00 34.00 304 PRO A N 1
ATOM 1833 C CA . PRO A 1 304 ? -2.253 31.059 -6.456 1.00 34.00 304 PRO A CA 1
ATOM 1834 C C . PRO A 1 304 ? -2.475 32.156 -5.415 1.00 34.00 304 PRO A C 1
ATOM 1836 O O . PRO A 1 304 ? -2.196 31.978 -4.229 1.00 34.00 304 PRO A O 1
ATOM 1839 N N . THR A 1 305 ? -2.929 33.325 -5.868 1.00 31.36 305 THR A N 1
ATOM 1840 C CA . THR A 1 305 ? -3.576 34.301 -5.000 1.00 31.36 305 THR A CA 1
ATOM 1841 C C . THR A 1 305 ? -4.706 33.557 -4.308 1.00 31.36 305 THR A C 1
ATOM 1843 O O . THR A 1 305 ? -5.665 33.134 -4.953 1.00 31.36 305 THR A O 1
ATOM 1846 N N . ALA A 1 306 ? -4.547 33.337 -3.005 1.00 33.03 306 ALA A N 1
ATOM 1847 C CA . ALA A 1 306 ? -5.590 32.798 -2.161 1.00 33.03 306 ALA A CA 1
ATOM 1848 C C . ALA A 1 306 ? -6.863 33.619 -2.401 1.00 33.03 306 ALA A C 1
ATOM 1850 O O . ALA A 1 306 ? -6.889 34.824 -2.141 1.00 33.03 306 ALA A O 1
ATOM 1851 N N . ALA A 1 307 ? -7.912 32.976 -2.916 1.00 31.03 307 ALA A N 1
ATOM 1852 C CA . ALA A 1 307 ? -9.250 33.516 -2.771 1.00 31.03 307 ALA A CA 1
ATOM 1853 C C . ALA A 1 307 ? -9.469 33.682 -1.266 1.00 31.03 307 ALA A C 1
ATOM 1855 O O . ALA A 1 307 ? -9.301 32.722 -0.512 1.00 31.03 307 ALA A O 1
ATOM 1856 N N . ALA A 1 308 ? -9.724 34.919 -0.842 1.00 33.69 308 ALA A N 1
ATOM 1857 C CA . ALA A 1 308 ? -9.834 35.306 0.551 1.00 33.69 308 ALA A CA 1
ATOM 1858 C C . ALA A 1 308 ? -10.783 34.358 1.299 1.00 33.69 308 ALA A C 1
ATOM 1860 O O . ALA A 1 308 ? -12.004 34.453 1.183 1.00 33.69 308 ALA A O 1
ATOM 1861 N N . ALA A 1 309 ? -10.209 33.446 2.084 1.00 35.44 309 ALA A N 1
ATOM 1862 C CA . ALA A 1 309 ? -10.911 32.863 3.208 1.00 35.44 309 ALA A CA 1
ATOM 1863 C C . ALA A 1 309 ? -11.237 34.034 4.138 1.00 35.44 309 ALA A C 1
ATOM 1865 O O . ALA A 1 309 ? -10.340 34.793 4.514 1.00 35.44 309 ALA A O 1
ATOM 1866 N N . GLY A 1 310 ? -12.527 34.229 4.416 1.00 29.48 310 GLY A N 1
ATOM 1867 C CA . GLY A 1 310 ? -13.007 35.289 5.290 1.00 29.48 310 GLY A CA 1
ATOM 1868 C C . GLY A 1 310 ? -12.164 35.348 6.559 1.00 29.48 310 GLY A C 1
ATOM 1869 O O . GLY A 1 310 ? -11.999 34.346 7.254 1.00 29.48 310 GLY A O 1
ATOM 1870 N N . GLN A 1 311 ? -11.596 36.524 6.814 1.00 27.36 311 GLN A N 1
ATOM 1871 C CA . GLN A 1 311 ? -10.940 36.850 8.071 1.00 27.36 311 GLN A CA 1
ATOM 1872 C C . GLN A 1 311 ? -11.842 36.423 9.240 1.00 27.36 311 GLN A C 1
ATOM 1874 O O . GLN A 1 311 ? -13.004 36.838 9.272 1.00 27.36 311 GLN A O 1
ATOM 1879 N N . PRO A 1 312 ? -11.352 35.650 10.223 1.00 33.81 312 PRO A N 1
ATOM 1880 C CA . PRO A 1 312 ? -12.027 35.581 11.504 1.00 33.81 312 PRO A CA 1
ATOM 1881 C C . PRO A 1 312 ? -11.926 36.971 12.139 1.00 33.81 312 PRO A C 1
ATOM 1883 O O . PRO A 1 312 ? -10.864 37.377 12.608 1.00 33.81 312 PRO A O 1
ATOM 1886 N N . SER A 1 313 ? -13.029 37.724 12.125 1.00 34.53 313 SER A N 1
ATOM 1887 C CA . SER A 1 313 ? -13.161 38.914 12.960 1.00 34.53 313 SER A CA 1
ATOM 1888 C C . SER A 1 313 ? -12.906 38.510 14.406 1.00 34.53 313 SER A C 1
ATOM 1890 O O . SER A 1 313 ? -13.681 37.770 15.008 1.00 34.53 313 SER A O 1
ATOM 1892 N N . THR A 1 314 ? -11.829 39.030 14.981 1.00 35.41 314 THR A N 1
ATOM 1893 C CA . THR A 1 314 ? -11.639 39.089 16.426 1.00 35.41 314 THR A CA 1
ATOM 1894 C C . THR A 1 314 ? -12.655 40.076 17.000 1.00 35.41 314 THR A C 1
ATOM 1896 O O . THR A 1 314 ? -12.326 41.230 17.271 1.00 35.41 314 THR A O 1
ATOM 1899 N N . SER A 1 315 ? -13.914 39.659 17.151 1.00 28.78 315 SER A N 1
ATOM 1900 C CA . SER A 1 315 ? -14.862 40.379 17.996 1.00 28.78 315 SER A CA 1
ATOM 1901 C C . SER A 1 315 ? -14.636 39.942 19.439 1.00 28.78 315 SER A C 1
ATOM 1903 O O . SER A 1 315 ? -15.093 38.888 19.880 1.00 28.78 315 SER A O 1
ATOM 1905 N N . THR A 1 316 ? -13.916 40.768 20.187 1.00 36.12 316 THR A N 1
ATOM 1906 C CA . THR A 1 316 ? -13.950 40.777 21.646 1.00 36.12 316 THR A CA 1
ATOM 1907 C C . THR A 1 316 ? -15.344 41.206 22.106 1.00 36.12 316 THR A C 1
ATOM 1909 O O . THR A 1 316 ? -15.574 42.372 22.412 1.00 36.12 316 THR A O 1
ATOM 1912 N N . THR A 1 317 ? -16.295 40.276 22.148 1.00 32.56 317 THR A N 1
ATOM 1913 C CA . THR A 1 317 ? -17.513 40.429 22.951 1.00 32.56 317 THR A CA 1
ATOM 1914 C C . THR A 1 317 ? -17.330 39.650 24.240 1.00 32.56 317 THR A C 1
ATOM 1916 O O . THR A 1 317 ? -17.526 38.441 24.316 1.00 32.56 317 THR A O 1
ATOM 1919 N N . GLN A 1 318 ? -16.874 40.407 25.231 1.00 30.97 318 GLN A N 1
ATOM 1920 C CA . GLN A 1 318 ? -17.003 40.185 26.662 1.00 30.97 318 GLN A CA 1
ATOM 1921 C C . GLN A 1 318 ? -18.283 39.402 27.003 1.00 30.97 318 GLN A C 1
ATOM 1923 O O . GLN A 1 318 ? -19.386 39.820 26.653 1.00 30.97 318 GLN A O 1
ATOM 1928 N N . ALA A 1 319 ? -18.130 38.268 27.690 1.00 30.83 319 ALA A N 1
ATOM 1929 C CA . ALA A 1 319 ? -19.253 37.522 28.241 1.00 30.83 319 ALA A CA 1
ATOM 1930 C C . ALA A 1 319 ? -19.953 38.381 29.304 1.00 30.83 319 ALA A C 1
ATOM 1932 O O . ALA A 1 319 ? -19.388 38.658 30.363 1.00 30.83 319 ALA A O 1
ATOM 1933 N N . ALA A 1 320 ? -21.178 38.814 29.013 1.00 36.75 320 ALA A N 1
ATOM 1934 C CA . ALA A 1 320 ? -22.083 39.321 30.032 1.00 36.75 320 ALA A CA 1
ATOM 1935 C C . ALA A 1 320 ? -22.606 38.131 30.863 1.00 36.75 320 ALA A C 1
ATOM 1937 O O . ALA A 1 320 ? -22.982 37.111 30.278 1.00 36.75 320 ALA A O 1
ATOM 1938 N N . PRO A 1 321 ? -22.647 38.221 32.204 1.00 37.19 321 PRO A N 1
ATOM 1939 C CA . PRO A 1 321 ? -23.238 37.179 33.030 1.00 37.19 321 PRO A CA 1
ATOM 1940 C C . PRO A 1 321 ? -24.762 37.233 32.874 1.00 37.19 321 PRO A C 1
ATOM 1942 O O . PRO A 1 321 ? -25.390 38.231 33.223 1.00 37.19 321 PRO A O 1
ATOM 1945 N N . VAL A 1 322 ? -25.362 36.168 32.339 1.00 37.00 322 VAL A N 1
ATOM 1946 C CA . VAL A 1 322 ? -26.823 36.019 32.276 1.00 37.00 322 VAL A CA 1
ATOM 1947 C C . VAL A 1 322 ? -27.273 35.128 33.441 1.00 37.00 322 VAL A C 1
ATOM 1949 O O . VAL A 1 322 ? -26.701 34.051 33.628 1.00 37.00 322 VAL A O 1
ATOM 1952 N N . PRO A 1 323 ? -28.251 35.571 34.251 1.00 35.44 323 PRO A N 1
ATOM 1953 C CA . PRO A 1 323 ? -28.688 34.872 35.453 1.00 35.44 323 PRO A CA 1
ATOM 1954 C C . PRO A 1 323 ? -29.430 33.564 35.148 1.00 35.44 323 PRO A C 1
ATOM 1956 O O . PRO A 1 323 ? -30.141 33.437 34.151 1.00 35.44 323 PRO A O 1
ATOM 1959 N N . VAL A 1 324 ? -29.270 32.610 36.066 1.00 43.91 324 VAL A N 1
ATOM 1960 C CA . VAL A 1 324 ? -30.019 31.350 36.168 1.00 43.91 324 VAL A CA 1
ATOM 1961 C C . VAL A 1 324 ? -31.525 31.607 36.176 1.00 43.91 324 VAL A C 1
ATOM 1963 O O . VAL A 1 324 ? -32.021 32.353 37.019 1.00 43.91 324 VAL A O 1
ATOM 1966 N N . ASN A 1 325 ? -32.250 30.933 35.282 1.00 32.91 325 ASN A N 1
ATOM 1967 C CA . ASN A 1 325 ? -33.698 30.790 35.367 1.00 32.91 325 ASN A CA 1
ATOM 1968 C C . ASN A 1 325 ? -34.034 29.294 35.425 1.00 32.91 325 ASN A C 1
ATOM 1970 O O . ASN A 1 325 ? -34.030 28.601 34.407 1.00 32.91 325 ASN A O 1
ATOM 1974 N N . GLU A 1 326 ? -34.279 28.789 36.634 1.00 42.31 326 GLU A N 1
ATOM 1975 C CA . GLU A 1 326 ? -34.826 27.452 36.854 1.00 42.31 326 GLU A CA 1
ATOM 1976 C C . GLU A 1 326 ? -36.318 27.452 36.514 1.00 42.31 326 GLU A C 1
ATOM 1978 O O . GLU A 1 326 ? -37.167 27.773 37.344 1.00 42.31 326 GLU A O 1
ATOM 1983 N N . GLN A 1 327 ? -36.652 27.096 35.274 1.00 35.91 327 GLN A N 1
ATOM 1984 C CA . GLN A 1 327 ? -38.026 26.792 34.883 1.00 35.91 327 GLN A CA 1
ATOM 1985 C C . GLN A 1 327 ? -38.080 25.471 34.108 1.00 35.91 327 GLN A C 1
ATOM 1987 O O . GLN A 1 327 ? -37.828 25.406 32.910 1.00 35.91 327 GLN A O 1
ATOM 1992 N N . SER A 1 328 ? -38.384 24.419 34.875 1.00 44.97 328 SER A N 1
ATOM 1993 C CA . SER A 1 328 ? -39.170 23.223 34.539 1.00 44.97 328 SER A CA 1
ATOM 1994 C C . SER A 1 328 ? -39.532 23.008 33.062 1.00 44.97 328 SER A C 1
ATOM 1996 O O . SER A 1 328 ? -40.358 23.733 32.509 1.00 44.97 328 SER A O 1
ATOM 1998 N N . LEU A 1 329 ? -39.030 21.912 32.482 1.00 43.62 329 LEU A N 1
ATOM 1999 C CA . LEU A 1 329 ? -39.671 21.210 31.366 1.00 43.62 329 LEU A CA 1
ATOM 2000 C C . LEU A 1 329 ? -39.337 19.713 31.446 1.00 43.62 329 LEU A C 1
ATOM 2002 O O . LEU A 1 329 ? -38.343 19.230 30.908 1.00 43.62 329 LEU A O 1
ATOM 2006 N N . ASN A 1 330 ? -40.204 18.980 32.149 1.00 48.41 330 ASN A N 1
ATOM 2007 C CA . ASN A 1 330 ? -40.339 17.530 32.043 1.00 48.41 330 ASN A CA 1
ATOM 2008 C C . ASN A 1 330 ? -40.607 17.154 30.577 1.00 48.41 330 ASN A C 1
ATOM 2010 O O . ASN A 1 330 ? -41.735 17.284 30.100 1.00 48.41 330 ASN A O 1
ATOM 2014 N N . VAL A 1 331 ? -39.601 16.635 29.876 1.00 49.69 331 VAL A N 1
ATOM 2015 C CA . VAL A 1 331 ? -39.800 15.875 28.638 1.00 49.69 331 VAL A CA 1
ATOM 2016 C C . VAL A 1 331 ? -38.991 14.581 28.752 1.00 49.69 331 VAL A C 1
ATOM 2018 O O . VAL A 1 331 ? -37.769 14.648 28.888 1.00 49.69 331 VAL A O 1
ATOM 2021 N N . PRO A 1 332 ? -39.626 13.396 28.730 1.00 42.12 332 PRO A N 1
ATOM 2022 C CA . PRO A 1 332 ? -38.892 12.140 28.758 1.00 42.12 332 PRO A CA 1
ATOM 2023 C C . PRO A 1 332 ? -38.100 11.956 27.456 1.00 42.12 332 PRO A C 1
ATOM 2025 O O . PRO A 1 332 ? -38.620 12.164 26.356 1.00 42.12 332 PRO A O 1
ATOM 2028 N N . LEU A 1 333 ? -36.836 11.543 27.582 1.00 39.16 333 LEU A N 1
ATOM 2029 C CA . LEU A 1 333 ? -36.010 11.106 26.457 1.00 39.16 333 LEU A CA 1
ATOM 2030 C C . LEU A 1 333 ? -36.687 9.902 25.781 1.00 39.16 333 LEU A C 1
ATOM 2032 O O . LEU A 1 333 ? -36.797 8.835 26.380 1.00 39.16 333 LEU A O 1
ATOM 2036 N N . GLY A 1 334 ? -37.147 10.078 24.539 1.00 42.84 334 GLY A N 1
ATOM 2037 C CA . GLY A 1 334 ? -37.783 9.005 23.763 1.00 42.84 334 GLY A CA 1
ATOM 2038 C C . GLY A 1 334 ? -38.650 9.438 22.576 1.00 42.84 334 GLY A C 1
ATOM 2039 O O . GLY A 1 334 ? -39.025 8.595 21.770 1.00 42.84 334 GLY A O 1
ATOM 2040 N N . ALA A 1 335 ? -38.952 10.728 22.403 1.00 42.03 335 ALA A N 1
ATOM 2041 C CA . ALA A 1 335 ? -39.751 11.202 21.269 1.00 42.03 335 ALA A CA 1
ATOM 2042 C C . ALA A 1 335 ? -38.886 11.547 20.039 1.00 42.03 335 ALA A C 1
ATOM 2044 O O . ALA A 1 335 ? -38.814 12.701 19.615 1.00 42.03 335 ALA A O 1
ATOM 2045 N N . SER A 1 336 ? -38.224 10.552 19.444 1.00 39.09 336 SER A N 1
ATOM 2046 C CA . SER A 1 336 ? -37.728 10.680 18.071 1.00 39.09 336 SER A CA 1
ATOM 2047 C C . SER A 1 336 ? -38.886 10.438 17.100 1.00 39.09 336 SER A C 1
ATOM 2049 O O . SER A 1 336 ? -39.515 9.383 17.085 1.00 39.09 336 SER A O 1
ATOM 2051 N N . LYS A 1 337 ? -39.187 11.446 16.275 1.00 38.31 337 LYS A N 1
ATOM 2052 C CA . LYS A 1 337 ? -40.049 11.288 15.100 1.00 38.31 337 LYS A CA 1
ATOM 2053 C C . LYS A 1 337 ? -39.403 10.258 14.173 1.00 38.31 337 LYS A C 1
ATOM 2055 O O . LYS A 1 337 ? -38.373 10.538 13.566 1.00 38.31 337 LYS A O 1
ATOM 2060 N N . THR A 1 338 ? -40.007 9.084 14.064 1.00 38.75 338 THR A N 1
ATOM 2061 C CA . THR A 1 338 ? -39.712 8.101 13.022 1.00 38.75 338 THR A CA 1
ATOM 2062 C C . THR A 1 338 ? -40.167 8.653 11.667 1.00 38.75 338 THR A C 1
ATOM 2064 O O . THR A 1 338 ? -41.343 8.994 11.512 1.00 38.75 338 THR A O 1
ATOM 2067 N N . PRO A 1 339 ? -39.286 8.751 10.655 1.00 39.59 339 PRO A N 1
ATOM 2068 C CA . PRO A 1 339 ? -39.731 8.873 9.276 1.00 39.59 339 PRO A CA 1
ATOM 2069 C C . PRO A 1 339 ? -40.478 7.587 8.917 1.00 39.59 339 PRO A C 1
ATOM 2071 O O . PRO A 1 339 ? -39.950 6.484 9.065 1.00 39.59 339 PRO A O 1
ATOM 2074 N N . ALA A 1 340 ? -41.732 7.724 8.502 1.00 43.16 340 ALA A N 1
ATOM 2075 C CA . ALA A 1 340 ? -42.538 6.598 8.070 1.00 43.16 340 ALA A CA 1
ATOM 2076 C C . ALA A 1 340 ? -41.945 5.965 6.801 1.00 43.16 340 ALA A C 1
ATOM 2078 O O . ALA A 1 340 ? -41.690 6.663 5.821 1.00 43.16 340 ALA A O 1
ATOM 2079 N N . GLY A 1 341 ? -41.814 4.636 6.813 1.00 45.94 341 GLY A N 1
ATOM 2080 C CA . GLY A 1 341 ? -41.825 3.827 5.595 1.00 45.94 341 GLY A CA 1
ATOM 2081 C C . GLY A 1 341 ? -40.504 3.186 5.185 1.00 45.94 341 GLY A C 1
ATOM 2082 O O . GLY A 1 341 ? -39.979 3.519 4.133 1.00 45.94 341 GLY A O 1
ATOM 2083 N N . PHE A 1 342 ? -40.047 2.172 5.924 1.00 42.34 342 PHE A N 1
ATOM 2084 C CA . PHE A 1 342 ? -39.317 1.054 5.317 1.00 42.34 342 PHE A CA 1
ATOM 2085 C C . PHE A 1 342 ? -39.784 -0.256 5.967 1.00 42.34 342 PHE A C 1
ATOM 2087 O O . PHE A 1 342 ? -39.647 -0.399 7.184 1.00 42.34 342 PHE A O 1
ATOM 2094 N N . PRO A 1 343 ? -40.373 -1.201 5.211 1.00 44.16 343 PRO A N 1
ATOM 2095 C CA . PRO A 1 343 ? -40.712 -2.508 5.751 1.00 44.16 343 PRO A CA 1
ATOM 2096 C C . PRO A 1 343 ? -39.425 -3.270 6.084 1.00 44.16 343 PRO A C 1
ATOM 2098 O O . PRO A 1 343 ? -38.532 -3.437 5.252 1.00 44.16 343 PRO A O 1
ATOM 2101 N N . SER A 1 344 ? -39.329 -3.730 7.326 1.00 45.97 344 SER A N 1
ATOM 2102 C CA . SER A 1 344 ? -38.279 -4.624 7.797 1.00 45.97 344 SER A CA 1
ATOM 2103 C C . SER A 1 344 ? -38.352 -5.958 7.045 1.00 45.97 344 SER A C 1
ATOM 2105 O O . SER A 1 344 ? -39.362 -6.654 7.097 1.00 45.97 344 SER A O 1
ATOM 2107 N N . GLY A 1 345 ? -37.269 -6.318 6.346 1.00 50.00 345 GLY A N 1
ATOM 2108 C CA . GLY A 1 345 ? -37.096 -7.651 5.750 1.00 50.00 345 GLY A CA 1
ATOM 2109 C C . GLY A 1 345 ? -36.626 -7.705 4.294 1.00 50.00 345 GLY A C 1
ATOM 2110 O O . GLY A 1 345 ? -36.438 -8.803 3.776 1.00 50.00 345 GLY A O 1
ATOM 2111 N N . GLN A 1 346 ? -36.402 -6.573 3.621 1.00 43.94 346 GLN A N 1
ATOM 2112 C CA . GLN A 1 346 ? -35.979 -6.569 2.218 1.00 43.94 346 GLN A CA 1
ATOM 2113 C C . GLN A 1 346 ? -34.505 -6.159 2.089 1.00 43.94 346 GLN A C 1
ATOM 2115 O O . GLN A 1 346 ? -34.140 -5.013 2.338 1.00 43.94 346 GLN A O 1
ATOM 2120 N N . LEU A 1 347 ? -33.640 -7.112 1.718 1.00 49.59 347 LEU A N 1
ATOM 2121 C CA . LEU A 1 347 ? -32.251 -6.818 1.354 1.00 49.59 347 LEU A CA 1
ATOM 2122 C C . LEU A 1 347 ? -32.236 -5.836 0.164 1.00 49.59 347 LEU A C 1
ATOM 2124 O O . LEU A 1 347 ? -33.044 -6.002 -0.755 1.00 49.59 347 LEU A O 1
ATOM 2128 N N . PRO A 1 348 ? -31.318 -4.850 0.137 1.00 52.50 348 PRO A N 1
ATOM 2129 C CA . PRO A 1 348 ? -31.343 -3.709 -0.792 1.00 52.50 348 PRO A CA 1
ATOM 2130 C C . PRO A 1 348 ? -31.175 -4.060 -2.283 1.00 52.50 348 PRO A C 1
ATOM 2132 O O . PRO A 1 348 ? -31.213 -3.173 -3.130 1.00 52.50 348 PRO A O 1
ATOM 2135 N N . PHE A 1 349 ? -31.033 -5.340 -2.633 1.00 53.16 349 PHE A N 1
ATOM 2136 C CA . PHE A 1 349 ? -30.932 -5.808 -4.011 1.00 53.16 349 PHE A CA 1
ATOM 2137 C C . PHE A 1 349 ? -31.873 -6.997 -4.227 1.00 53.16 349 PHE A C 1
ATOM 2139 O O . PHE A 1 349 ? -31.461 -8.152 -4.144 1.00 53.16 349 PHE A O 1
ATOM 2146 N N . THR A 1 350 ? -33.154 -6.742 -4.498 1.00 60.12 350 THR A N 1
ATOM 2147 C CA . THR A 1 350 ? -34.063 -7.817 -4.923 1.00 60.12 350 THR A CA 1
ATOM 2148 C C . THR A 1 350 ? -33.969 -8.046 -6.430 1.00 60.12 350 THR A C 1
ATOM 2150 O O . THR A 1 350 ? -33.916 -7.100 -7.217 1.00 60.12 350 THR A O 1
ATOM 2153 N N . GLY A 1 351 ? -33.915 -9.329 -6.809 1.00 63.34 351 GLY A N 1
ATOM 2154 C CA . GLY A 1 351 ? -34.148 -9.891 -8.146 1.00 63.34 351 GLY A CA 1
ATOM 2155 C C . GLY A 1 351 ? -33.411 -9.224 -9.309 1.00 63.34 351 GLY A C 1
ATOM 2156 O O . GLY A 1 351 ? -32.384 -9.714 -9.769 1.00 63.34 351 GLY A O 1
ATOM 2157 N N . LEU A 1 352 ? -33.957 -8.115 -9.805 1.00 62.84 352 LEU A N 1
ATOM 2158 C CA . LEU A 1 352 ? -33.489 -7.431 -11.007 1.00 62.84 352 LEU A CA 1
ATOM 2159 C C . LEU A 1 352 ? -32.171 -6.671 -10.787 1.00 62.84 352 LEU A C 1
ATOM 2161 O O . LEU A 1 352 ? -31.288 -6.729 -11.637 1.00 62.84 352 LEU A O 1
ATOM 2165 N N . ALA A 1 353 ? -32.007 -5.990 -9.648 1.00 51.94 353 ALA A N 1
ATOM 2166 C CA . ALA A 1 353 ? -30.797 -5.205 -9.382 1.00 51.94 353 ALA A CA 1
ATOM 2167 C C . ALA A 1 353 ? -29.565 -6.112 -9.230 1.00 51.94 353 ALA A C 1
ATOM 2169 O O . ALA A 1 353 ? -28.512 -5.842 -9.804 1.00 51.94 353 ALA A O 1
ATOM 2170 N N . LEU A 1 354 ? -29.725 -7.241 -8.533 1.00 64.69 354 LEU A N 1
ATOM 2171 C CA . LEU A 1 354 ? -28.686 -8.263 -8.420 1.00 64.69 354 LEU A CA 1
ATOM 2172 C C . LEU A 1 354 ? -28.363 -8.885 -9.787 1.00 64.69 354 LEU A C 1
ATOM 2174 O O . LEU A 1 354 ? -27.192 -9.051 -10.122 1.00 64.69 354 LEU A O 1
ATOM 2178 N N . LEU A 1 355 ? -29.384 -9.172 -10.603 1.00 61.12 355 LEU A N 1
ATOM 2179 C CA . LEU A 1 355 ? -29.198 -9.704 -11.954 1.00 61.12 355 LEU A CA 1
ATOM 2180 C C . LEU A 1 355 ? -28.403 -8.735 -12.844 1.00 61.12 355 LEU A C 1
ATOM 2182 O O . LEU A 1 355 ? -27.506 -9.170 -13.559 1.00 61.12 355 LEU A O 1
ATOM 2186 N N . LEU A 1 356 ? -28.652 -7.426 -12.747 1.00 67.38 356 LEU A N 1
ATOM 2187 C CA . LEU A 1 356 ? -27.891 -6.414 -13.485 1.00 67.38 356 LEU A CA 1
ATOM 2188 C C . LEU A 1 356 ? -26.419 -6.345 -13.048 1.00 67.38 356 LEU A C 1
ATOM 2190 O O . LEU A 1 356 ? -25.541 -6.270 -13.907 1.00 67.38 356 LEU A O 1
ATOM 2194 N N . PHE A 1 357 ? -26.124 -6.445 -11.748 1.00 64.38 357 PHE A N 1
ATOM 2195 C CA . PHE A 1 357 ? -24.738 -6.503 -11.261 1.00 64.38 357 PHE A CA 1
ATOM 2196 C C . PHE A 1 357 ? -24.012 -7.780 -11.699 1.00 64.38 357 PHE A C 1
ATOM 2198 O O . PHE A 1 357 ? -22.839 -7.722 -12.072 1.00 64.38 357 PHE A O 1
ATOM 2205 N N . VAL A 1 358 ? -24.703 -8.924 -11.720 1.00 68.38 358 VAL A N 1
ATOM 2206 C CA . VAL A 1 358 ? -24.141 -10.189 -12.217 1.00 68.38 358 VAL A CA 1
ATOM 2207 C C . VAL A 1 358 ? -23.859 -10.109 -13.718 1.00 68.38 358 VAL A C 1
ATOM 2209 O O . VAL A 1 358 ? -22.767 -10.471 -14.153 1.00 68.38 358 VAL A O 1
ATOM 2212 N N . VAL A 1 359 ? -24.793 -9.578 -14.514 1.00 77.06 359 VAL A N 1
ATOM 2213 C CA . VAL A 1 359 ? -24.602 -9.388 -15.962 1.00 77.06 359 VAL A CA 1
ATOM 2214 C C . VAL A 1 359 ? -23.439 -8.434 -16.242 1.00 77.06 359 VAL A C 1
ATOM 2216 O O . VAL A 1 359 ? -22.610 -8.723 -17.105 1.00 77.06 359 VAL A O 1
ATOM 2219 N N . LEU A 1 360 ? -23.314 -7.345 -15.477 1.00 73.62 360 LEU A N 1
ATOM 2220 C CA . LEU A 1 360 ? -22.195 -6.411 -15.596 1.00 73.62 360 LEU A CA 1
ATOM 2221 C C . LEU A 1 360 ? -20.853 -7.072 -15.240 1.00 73.62 360 LEU A C 1
ATOM 2223 O O . LEU A 1 360 ? -19.876 -6.908 -15.970 1.00 73.62 360 LEU A O 1
ATOM 2227 N N . GLY A 1 361 ? -20.805 -7.868 -14.168 1.00 70.69 361 GLY A N 1
ATOM 2228 C CA . GLY A 1 361 ? -19.610 -8.622 -13.780 1.00 70.69 361 GLY A CA 1
ATOM 2229 C C . GLY A 1 361 ? -19.169 -9.626 -14.850 1.00 70.69 361 GLY A C 1
ATOM 2230 O O . GLY A 1 361 ? -17.986 -9.696 -15.185 1.00 70.69 361 GLY A O 1
ATOM 2231 N N . VAL A 1 362 ? -20.117 -10.351 -15.454 1.00 76.25 362 VAL A N 1
ATOM 2232 C CA . VAL A 1 362 ? -19.838 -11.293 -16.551 1.00 76.25 362 VAL A CA 1
ATOM 2233 C C . VAL A 1 362 ? -19.366 -10.559 -17.811 1.00 76.25 362 VAL A C 1
ATOM 2235 O O . VAL A 1 362 ? -18.412 -11.003 -18.453 1.00 76.25 362 VAL A O 1
ATOM 2238 N N . ALA A 1 363 ? -19.965 -9.412 -18.145 1.00 73.50 363 ALA A N 1
ATOM 2239 C CA . ALA A 1 363 ? -19.548 -8.593 -19.282 1.00 73.50 363 ALA A CA 1
ATOM 2240 C C . ALA A 1 363 ? -18.120 -8.048 -19.107 1.00 73.50 363 ALA A C 1
ATOM 2242 O O . ALA A 1 363 ? -17.315 -8.106 -20.040 1.00 73.50 363 ALA A O 1
ATOM 2243 N N . LEU A 1 364 ? -17.766 -7.580 -17.908 1.00 72.19 364 LEU A N 1
ATOM 2244 C CA . LEU A 1 364 ? -16.412 -7.114 -17.599 1.00 72.19 364 LEU A CA 1
ATOM 2245 C C . LEU A 1 364 ? -15.388 -8.255 -17.648 1.00 72.19 364 LEU A C 1
ATOM 2247 O O . LEU A 1 364 ? -14.310 -8.079 -18.217 1.00 72.19 364 LEU A O 1
ATOM 2251 N N . LEU A 1 365 ? -15.738 -9.442 -17.142 1.00 72.31 365 LEU A N 1
ATOM 2252 C CA . LEU A 1 365 ? -14.880 -10.626 -17.222 1.00 72.31 365 LEU A CA 1
ATOM 2253 C C . LEU A 1 365 ? -14.623 -11.040 -18.681 1.00 72.31 365 LEU A C 1
ATOM 2255 O O . LEU A 1 365 ? -13.479 -11.286 -19.064 1.00 72.31 365 LEU A O 1
ATOM 2259 N N . ALA A 1 366 ? -15.669 -11.068 -19.513 1.00 71.25 366 ALA A N 1
ATOM 2260 C CA . ALA A 1 366 ? -15.560 -11.400 -20.933 1.00 71.25 366 ALA A CA 1
ATOM 2261 C C . ALA A 1 366 ? -14.724 -10.365 -21.706 1.00 71.25 366 ALA A C 1
ATOM 2263 O O . ALA A 1 366 ? -13.879 -10.733 -22.526 1.00 71.25 366 ALA A O 1
ATOM 2264 N N . THR A 1 367 ? -14.901 -9.078 -21.397 1.00 72.31 367 THR A N 1
ATOM 2265 C CA . THR A 1 367 ? -14.132 -7.985 -22.011 1.00 72.31 367 THR A CA 1
ATOM 2266 C C . THR A 1 367 ? -12.656 -8.059 -21.608 1.00 72.31 367 THR A C 1
ATOM 2268 O O . THR A 1 367 ? -11.776 -7.960 -22.464 1.00 72.31 367 THR A O 1
ATOM 2271 N N . GLY A 1 368 ? -12.366 -8.340 -20.333 1.00 66.69 368 GLY A N 1
ATOM 2272 C CA . GLY A 1 368 ? -11.002 -8.566 -19.847 1.00 66.69 368 GLY A CA 1
ATOM 2273 C C . GLY A 1 368 ? -10.324 -9.768 -20.514 1.00 66.69 368 GLY A C 1
ATOM 2274 O O . GLY A 1 368 ? -9.150 -9.697 -20.886 1.00 66.69 368 GLY A O 1
ATOM 2275 N N . LEU A 1 369 ? -11.067 -10.856 -20.746 1.00 70.75 369 LEU A N 1
ATOM 2276 C CA . LEU A 1 369 ? -10.557 -12.029 -21.460 1.00 70.75 369 LEU A CA 1
ATOM 2277 C C . LEU A 1 369 ? -10.272 -11.727 -22.942 1.00 70.75 369 LEU A C 1
ATOM 2279 O O . LEU A 1 369 ? -9.257 -12.183 -23.465 1.00 70.75 369 LEU A O 1
ATOM 2283 N N . GLY A 1 370 ? -11.120 -10.929 -23.599 1.00 59.41 370 GLY A N 1
ATOM 2284 C CA . GLY A 1 370 ? -10.952 -10.518 -24.998 1.00 59.41 370 GLY A CA 1
ATOM 2285 C C . GLY A 1 370 ? -9.749 -9.599 -25.236 1.00 59.41 370 GLY A C 1
ATOM 2286 O O . GLY A 1 370 ? -9.042 -9.739 -26.234 1.00 59.41 370 GLY A O 1
ATOM 2287 N N . ILE A 1 371 ? -9.457 -8.698 -24.296 1.00 66.50 371 ILE A N 1
ATOM 2288 C CA . ILE A 1 371 ? -8.240 -7.873 -24.346 1.00 66.50 371 ILE A CA 1
ATOM 2289 C C . ILE A 1 371 ? -7.000 -8.764 -24.185 1.00 66.50 371 ILE A C 1
ATOM 2291 O O . ILE A 1 371 ? -6.014 -8.602 -24.904 1.00 66.50 371 ILE A O 1
ATOM 2295 N N . ARG A 1 372 ? -7.063 -9.772 -23.305 1.00 62.06 372 ARG A N 1
ATOM 2296 C CA . ARG A 1 372 ? -5.951 -10.702 -23.063 1.00 62.06 372 ARG A CA 1
ATOM 2297 C C . ARG A 1 372 ? -5.653 -11.618 -24.250 1.00 62.06 372 ARG A C 1
ATOM 2299 O O . ARG A 1 372 ? -4.500 -12.000 -24.435 1.00 62.06 372 ARG A O 1
ATOM 2306 N N . THR A 1 373 ? -6.659 -11.990 -25.039 1.00 60.22 373 THR A N 1
ATOM 2307 C CA . THR A 1 373 ? -6.459 -12.804 -26.247 1.00 60.22 373 THR A CA 1
ATOM 2308 C C . THR A 1 373 ? -5.945 -11.975 -27.418 1.00 60.22 373 THR A C 1
ATOM 2310 O O . THR A 1 373 ? -5.086 -12.462 -28.145 1.00 60.22 373 THR A O 1
ATOM 2313 N N . ARG A 1 374 ? -6.377 -10.715 -27.563 1.00 58.72 374 ARG A N 1
ATOM 2314 C CA . ARG A 1 374 ? -5.829 -9.797 -28.579 1.00 58.72 374 ARG A CA 1
ATOM 2315 C C . ARG A 1 374 ? -4.416 -9.312 -28.273 1.00 58.72 374 ARG A C 1
ATOM 2317 O O . ARG A 1 374 ? -3.670 -9.073 -29.202 1.00 58.72 374 ARG A O 1
ATOM 2324 N N . ALA A 1 375 ? -4.022 -9.233 -27.005 1.00 50.50 375 ALA A N 1
ATOM 2325 C CA . ALA A 1 375 ? -2.636 -8.949 -26.625 1.00 50.50 375 ALA A CA 1
ATOM 2326 C C . ALA A 1 375 ? -1.668 -10.127 -26.882 1.00 50.50 375 ALA A C 1
ATOM 2328 O O . ALA A 1 375 ? -0.473 -10.006 -26.626 1.00 50.50 375 ALA A O 1
ATOM 2329 N N . ARG A 1 376 ? -2.180 -11.287 -27.321 1.00 51.56 376 ARG A N 1
ATOM 2330 C CA . ARG A 1 376 ? -1.402 -12.500 -27.624 1.00 51.56 376 ARG A CA 1
ATOM 2331 C C . ARG A 1 376 ? -1.409 -12.883 -29.110 1.00 51.56 376 ARG A C 1
ATOM 2333 O O . ARG A 1 376 ? -0.833 -13.918 -29.441 1.00 51.56 376 ARG A O 1
ATOM 2340 N N . ALA A 1 377 ? -2.074 -12.102 -29.958 1.00 44.19 377 ALA A N 1
ATOM 2341 C CA . ALA A 1 377 ? -2.013 -12.202 -31.415 1.00 44.19 377 ALA A CA 1
ATOM 2342 C C . ALA A 1 377 ? -1.134 -11.067 -31.947 1.00 44.19 377 ALA A C 1
ATOM 2344 O O . ALA A 1 377 ? -0.405 -11.322 -32.926 1.00 44.19 377 ALA A O 1
#

Radius of gyration: 28.28 Å; chains: 1; bounding box: 73×74×72 Å

Foldseek 3Di:
DVVVVVVVVVVLVVVQVVQWDAQDAPEEAALEAQEAETEKIKTKRKDKDDDDQKIKIKIKIKIQEADYHEYHYNEYQEYEYYHAEYAEVEYNHYYTEKIKIWIKMWIDHDQKIKMKIKIKIWADYAYEYHYCEYNEHEEHHQEYAALEYNHYETEKIKIWIKIKMDHVQKIKMKIKIKIFEAHYAYNHNEYAEHEHYYQEYEHHENHEYETAKIKIKMKMWMGGPQWIKIKMKIKIWADPAHAEAYCEDDEYEEHHPHYHHNDYNYYYTGDIDIDIDIDTGGDDDDDDDDPDDPDPPDPPPDDPPPPDPDDPPPPPDDDDDDDDDDDDDDDDPDPDDDDDDDDPDDDPDPDPNVVVVVVVVVVVVVVVVVVVVVVVD